Protein 1PQ7 (pdb70)

Nearest PDB structures (foldseek):
  1pqa-assembly1_A  TM=1.000E+00  e=5.421E-43  Fusarium oxysporum
  1fy4-assembly1_A  TM=1.002E+00  e=2.538E-42  Fusarium oxysporum
  1bqy-assembly1_B  TM=8.837E-01  e=7.275E-20  Trimeresurus stejnegeri
  1op0-assembly1_A  TM=8.808E-01  e=4.246E-19  Deinagkistrodon acutus
  3s69-assembly1_A  TM=8.803E-01  e=7.368E-19  Gloydius intermedius

Structure (mmCIF, N/CA/C/O backbone):
data_1PQ7
#
_entry.id   1PQ7
#
_cell.length_a   32.869
_cell.length_b   37.022
_cell.length_c   39.780
_cell.angle_alpha   102.89
_cell.angle_beta   104.59
_cell.angle_gamma   102.37
#
_symmetry.space_group_name_H-M   'P 1'
#
loop_
_entity.id
_entity.type
_entity.pdbx_description
1 polymer Trypsin
2 non-polymer 'SULFATE ION'
3 non-polymer ARGININE
4 water water
#
loop_
_atom_site.group_PDB
_atom_site.id
_atom_site.type_symbol
_atom_site.label_atom_id
_atom_site.label_alt_id
_atom_site.label_comp_id
_atom_site.label_asym_id
_atom_site.label_entity_id
_atom_site.label_seq_id
_atom_site.pdbx_PDB_ins_code
_atom_site.Cartn_x
_atom_site.Cartn_y
_atom_site.Cartn_z
_atom_site.occupancy
_atom_site.B_iso_or_equiv
_atom_site.auth_seq_id
_atom_site.auth_comp_id
_atom_site.auth_asym_id
_atom_site.auth_atom_id
_atom_site.pdbx_PDB_model_num
ATOM 1 N N . ILE A 1 1 ? -1.405 9.032 -6.919 1.00 5.08 16 ILE A N 1
ATOM 2 C CA . ILE A 1 1 ? -2.526 8.411 -7.691 1.00 4.71 16 ILE A CA 1
ATOM 3 C C . ILE A 1 1 ? -2.739 9.202 -8.960 1.00 5.06 16 ILE A C 1
ATOM 4 O O . ILE A 1 1 ? -2.863 10.449 -8.918 1.00 5.50 16 ILE A O 1
ATOM 22 N N . VAL A 1 2 ? -2.773 8.494 -10.089 1.00 5.27 17 VAL A N 1
ATOM 23 C CA . VAL A 1 2 ? -3.068 9.061 -11.398 1.00 5.73 17 VAL A CA 1
ATOM 24 C C . VAL A 1 2 ? -4.514 8.748 -11.734 1.00 5.60 17 VAL A C 1
ATOM 25 O O . VAL A 1 2 ? -4.966 7.602 -11.604 1.00 5.67 17 VAL A O 1
ATOM 38 N N . GLY A 1 3 ? -5.247 9.771 -12.198 1.00 6.32 18 GLY A N 1
ATOM 39 C CA . GLY A 1 3 ? -6.613 9.617 -12.585 1.00 6.83 18 GLY A CA 1
ATOM 40 C C . GLY A 1 3 ? -7.599 9.497 -11.431 1.00 6.54 18 GLY A C 1
ATOM 41 O O . GLY A 1 3 ? -8.685 8.942 -11.618 1.00 8.35 18 GLY A O 1
ATOM 45 N N . GLY A 1 4 ? -7.227 9.993 -10.263 1.00 6.28 19 GLY A N 1
ATOM 46 C CA . GLY A 1 4 ? -8.007 9.811 -9.075 1.00 6.89 19 GLY A CA 1
ATOM 47 C C . GLY A 1 4 ? -8.937 10.969 -8.728 1.00 6.29 19 GLY A C 1
ATOM 48 O O . GLY A 1 4 ? -9.003 11.999 -9.394 1.00 8.06 19 GLY A O 1
ATOM 52 N N . THR A 1 5 ? -9.682 10.751 -7.645 1.00 5.78 20 THR A N 1
ATOM 53 C CA . THR A 1 5 ? -10.544 11.736 -7.074 1.00 6.33 20 THR A CA 1
ATOM 54 C C . THR A 1 5 ? -10.287 11.806 -5.588 1.00 5.44 20 THR A C 1
ATOM 55 O O . THR A 1 5 ? -9.668 10.917 -4.988 1.00 5.38 20 THR A O 1
ATOM 66 N N . SER A 1 6 ? -10.746 12.881 -4.941 1.00 6.00 21 SER A N 1
ATOM 67 C CA . SER A 1 6 ? -10.512 13.025 -3.528 1.00 6.06 21 SER A CA 1
ATOM 68 C C . SER A 1 6 ? -11.275 11.985 -2.731 1.00 5.78 21 SER A C 1
ATOM 69 O O . SER A 1 6 ? -12.475 11.795 -2.880 1.00 8.12 21 SER A O 1
ATOM 79 N N . ALA A 1 7 ? -10.569 11.318 -1.822 1.00 5.10 22 ALA A N 1
ATOM 80 C CA . ALA A 1 7 ? -11.207 10.443 -0.867 1.00 4.99 22 ALA A CA 1
ATOM 81 C C . ALA A 1 7 ? -12.055 11.261 0.112 1.00 5.06 22 ALA A C 1
ATOM 82 O O . ALA A 1 7 ? -11.638 12.380 0.515 1.00 5.85 22 ALA A O 1
ATOM 89 N N . SER A 1 8 ? -13.170 10.713 0.531 1.00 5.40 23 SER A N 1
ATOM 90 C CA . SER A 1 8 ? -13.997 11.301 1.570 1.00 5.90 23 SER A CA 1
ATOM 91 C C . SER A 1 8 ? -13.527 10.875 2.941 1.00 5.44 23 SER A C 1
ATOM 92 O O . SER A 1 8 ? -12.920 9.804 3.103 1.00 5.64 23 SER A O 1
ATOM 100 N N . ALA A 1 9 ? -13.869 11.678 3.946 1.00 6.25 24 ALA A N 1
ATOM 101 C CA . ALA A 1 9 ? -13.614 11.299 5.322 1.00 6.31 24 ALA A CA 1
ATOM 102 C C . ALA A 1 9 ? -14.235 9.950 5.623 1.00 5.97 24 ALA A C 1
ATOM 103 O O . ALA A 1 9 ? -15.390 9.688 5.309 1.00 6.79 24 ALA A O 1
ATOM 110 N N . GLY A 1 10 ? -13.425 9.074 6.240 1.00 6.27 25 GLY A N 1
ATOM 111 C CA . GLY A 1 10 ? -13.909 7.770 6.612 1.00 6.29 25 GLY A CA 1
ATOM 112 C C . GLY A 1 10 ? -13.918 6.738 5.475 1.00 5.31 25 GLY A C 1
ATOM 113 O O . GLY A 1 10 ? -14.336 5.598 5.738 1.00 5.35 25 GLY A O 1
ATOM 117 N N . ASP A 1 11 ? -13.454 7.103 4.260 1.00 4.98 26 ASP A N 1
ATOM 118 C CA . ASP A 1 11 ? -13.367 6.111 3.200 1.00 4.65 26 ASP A CA 1
ATOM 119 C C . ASP A 1 11 ? -12.438 4.967 3.526 1.00 4.66 26 ASP A C 1
ATOM 120 O O . ASP A 1 11 ? -12.697 3.829 3.128 1.00 5.38 26 ASP A O 1
ATOM 129 N N . PHE A 1 12 ? -11.344 5.279 4.223 1.00 4.40 27 PHE A N 1
ATOM 130 C CA . PHE A 1 12 ? -10.322 4.298 4.578 1.00 4.58 27 PHE A CA 1
ATOM 131 C C . PHE A 1 12 ? -9.927 4.598 6.015 1.00 4.42 27 PHE A C 1
ATOM 132 O O . PHE A 1 12 ? -8.936 5.280 6.276 1.00 4.80 27 PHE A O 1
ATOM 149 N N . PRO A 1 13 ? -10.708 4.121 6.992 1.00 4.43 28 PRO A N 1
ATOM 150 C CA . PRO A 1 13 ? -10.444 4.530 8.382 1.00 4.84 28 PRO A CA 1
ATOM 151 C C . PRO A 1 13 ? -9.048 4.159 8.853 1.00 4.34 28 PRO A C 1
ATOM 152 O O . PRO A 1 13 ? -8.520 4.778 9.780 1.00 4.97 28 PRO A O 1
ATOM 163 N N . PHE A 1 14 ? -8.483 3.126 8.235 1.00 3.95 29 PHE A N 1
ATOM 164 C CA . PHE A 1 14 ? -7.192 2.575 8.605 1.00 3.93 29 PHE A CA 1
ATOM 165 C C . PHE A 1 14 ? -6.046 3.175 7.837 1.00 3.75 29 PHE A C 1
ATOM 166 O O . PHE A 1 14 ? -4.884 2.809 8.103 1.00 4.13 29 PHE A O 1
ATOM 183 N N . ILE A 1 15 ? -6.252 4.066 6.850 1.00 3.68 30 ILE A N 1
ATOM 184 C CA . ILE A 1 15 ? -5.108 4.484 6.068 1.00 3.53 30 ILE A CA 1
ATOM 185 C C . ILE A 1 15 ? -4.215 5.404 6.905 1.00 3.77 30 ILE A C 1
ATOM 186 O O . ILE A 1 15 ? -4.690 6.290 7.618 1.00 4.40 30 ILE A O 1
ATOM 202 N N . VAL A 1 16 ? -2.906 5.207 6.750 1.00 3.68 31 VAL A N 1
ATOM 203 C CA . VAL A 1 16 ? -1.936 6.113 7.335 1.00 3.70 31 VAL A CA 1
ATOM 204 C C . VAL A 1 16 ? -1.049 6.657 6.250 1.00 3.73 31 VAL A C 1
ATOM 205 O O . VAL A 1 16 ? -0.728 5.992 5.257 1.00 4.13 31 VAL A O 1
ATOM 218 N N . SER A 1 17 ? -0.619 7.919 6.456 1.00 3.94 32 SER A N 1
ATOM 219 C CA . SER A 1 17 ? 0.499 8.431 5.705 1.00 4.10 32 SER A CA 1
ATOM 220 C C . SER A 1 17 ? 1.786 8.103 6.458 1.00 4.16 32 SER A C 1
ATOM 221 O O . SER A 1 17 ? 1.824 8.101 7.696 1.00 4.97 32 SER A O 1
ATOM 229 N N . ILE A 1 18 ? 2.833 7.830 5.682 1.00 4.51 33 ILE A N 1
ATOM 230 C CA . ILE A 1 18 ? 4.169 7.580 6.214 1.00 4.69 33 ILE A CA 1
ATOM 231 C C . ILE A 1 18 ? 5.073 8.660 5.635 1.00 4.75 33 ILE A C 1
ATOM 232 O O . ILE A 1 18 ? 5.479 8.617 4.460 1.00 5.69 33 ILE A O 1
ATOM 248 N N . SER A 1 19 ? 5.366 9.673 6.465 1.00 4.60 34 SER A N 1
ATOM 249 C CA . SER A 1 19 ? 6.333 10.684 6.117 1.00 5.22 34 SER A CA 1
ATOM 250 C C . SER A 1 19 ? 7.738 10.159 6.398 1.00 5.05 34 SER A C 1
ATOM 251 O O . SER A 1 19 ? 7.927 9.315 7.282 1.00 5.70 34 SER A O 1
ATOM 259 N N . ARG A 1 20 ? 8.711 10.689 5.662 1.00 5.23 35 ARG A N 1
ATOM 260 C CA . ARG A 1 20 ? 10.118 10.342 5.920 1.00 5.31 35 ARG A CA 1
ATOM 261 C C . ARG A 1 20 ? 10.893 11.642 5.842 1.00 5.81 35 ARG A C 1
ATOM 262 O O . ARG A 1 20 ? 10.772 12.404 4.877 1.00 6.16 35 ARG A O 1
ATOM 283 N N . ASN A 1 21 ? 11.724 11.917 6.849 1.00 6.59 36 ASN A N 1
ATOM 284 C CA . ASN A 1 21 ? 12.520 13.137 6.859 1.00 8.40 36 ASN A CA 1
ATOM 285 C C . ASN A 1 21 ? 11.598 14.350 6.758 1.00 9.42 36 ASN A C 1
ATOM 286 O O . ASN A 1 21 ? 12.059 15.385 6.163 1.00 11.16 36 ASN A O 1
ATOM 297 N N . GLY A 1 22 ? 10.373 14.263 7.287 1.00 9.09 37 GLY A N 1
ATOM 298 C CA . GLY A 1 22 ? 9.382 15.373 7.204 1.00 11.51 37 GLY A CA 1
ATOM 299 C C . GLY A 1 22 ? 8.642 15.516 5.944 1.00 11.54 37 GLY A C 1
ATOM 300 O O . GLY A 1 22 ? 7.759 16.340 5.898 1.00 19.52 37 GLY A O 1
ATOM 304 N N . GLY A 1 23 ? 8.949 14.760 4.889 1.00 7.86 38 GLY A N 1
A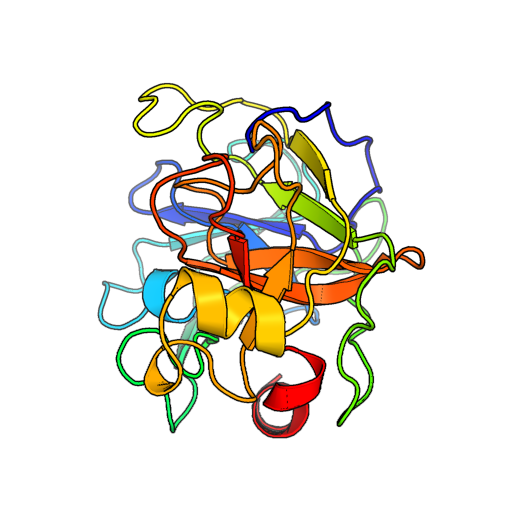TOM 305 C CA . GLY A 1 23 ? 8.353 14.902 3.594 1.00 7.94 38 GLY A CA 1
ATOM 306 C C . GLY A 1 23 ? 7.534 13.670 3.228 1.00 6.64 38 GLY A C 1
ATOM 307 O O . GLY A 1 23 ? 7.526 12.653 3.887 1.00 6.57 38 GLY A O 1
ATOM 311 N N . PRO A 1 24 ? 6.800 13.783 2.056 1.00 6.53 39 PRO A N 1
ATOM 312 C CA . PRO A 1 24 ? 6.017 12.655 1.589 1.00 6.36 39 PRO A CA 1
ATOM 313 C C . PRO A 1 24 ? 6.924 11.465 1.314 1.00 5.91 39 PRO A C 1
ATOM 314 O O . PRO A 1 24 ? 8.095 11.625 0.878 1.00 6.81 39 PRO A O 1
ATOM 328 N N . TRP A 1 25 ? 6.387 10.256 1.511 1.00 5.49 40 TRP A N 1
ATOM 329 C CA . TRP A 1 25 ? 7.193 9.080 1.247 1.00 5.04 40 TRP A CA 1
ATOM 330 C C . TRP A 1 25 ? 6.321 7.884 0.831 1.00 4.88 40 TRP A C 1
ATOM 331 O O . TRP A 1 25 ? 6.480 7.354 -0.277 1.00 5.86 40 TRP A O 1
ATOM 352 N N A CYS A 1 26 ? 5.508 7.360 1.752 0.59 3.97 41 CYS A N 1
ATOM 353 N N B CYS A 1 26 ? 5.374 7.503 1.660 0.40 4.85 41 CYS A N 1
ATOM 354 C CA A CYS A 1 26 ? 4.721 6.164 1.517 0.60 3.70 41 CYS A CA 1
ATOM 355 C CA B CYS A 1 26 ? 4.595 6.308 1.311 0.39 5.11 41 CYS A CA 1
ATOM 356 C C A CYS A 1 26 ? 3.333 6.308 2.146 0.60 3.80 41 CYS A C 1
ATOM 357 C C B CYS A 1 26 ? 3.340 6.305 2.209 0.40 4.25 41 CYS A C 1
ATOM 358 O O A CYS A 1 26 ? 2.979 7.330 2.757 0.60 3.74 41 CYS A O 1
ATOM 359 O O B CYS A 1 26 ? 3.124 7.213 3.049 0.40 3.20 41 CYS A O 1
ATOM 372 N N . GLY A 1 27 ? 2.514 5.271 1.971 1.00 4.10 42 GLY A N 1
ATOM 373 C CA . GLY A 1 27 ? 1.322 5.042 2.727 1.00 4.02 42 GLY A CA 1
ATOM 374 C C . GLY A 1 27 ? 1.417 3.729 3.505 1.00 3.74 42 GLY A C 1
ATOM 375 O O . GLY A 1 27 ? 2.392 2.983 3.382 1.00 4.06 42 GLY A O 1
ATOM 379 N N . GLY A 1 28 ? 0.363 3.453 4.284 1.00 3.76 43 GLY A N 1
ATOM 380 C CA . GLY A 1 28 ? 0.280 2.203 5.009 1.00 3.66 43 GLY A CA 1
ATOM 381 C C . GLY A 1 28 ? -1.144 1.998 5.507 1.00 3.55 43 GLY A C 1
ATOM 382 O O . GLY A 1 28 ? -2.031 2.827 5.274 1.00 3.82 43 GLY A O 1
ATOM 386 N N . SER A 1 29 ? -1.321 0.894 6.239 1.00 3.54 44 SER A N 1
ATOM 387 C CA . SER A 1 29 ? -2.617 0.508 6.763 1.00 3.63 44 SER A CA 1
ATOM 388 C C . SER A 1 29 ? -2.490 0.153 8.239 1.00 3.59 44 SER A C 1
ATOM 389 O O . SER A 1 29 ? -1.651 -0.689 8.623 1.00 4.16 44 SER A O 1
ATOM 397 N N . LEU A 1 30 ? -3.329 0.773 9.072 1.00 3.74 45 LEU A N 1
ATOM 398 C CA . LEU A 1 30 ? -3.335 0.521 10.523 1.00 3.70 45 LEU A CA 1
ATOM 399 C C . LEU A 1 30 ? -4.069 -0.796 10.785 1.00 3.76 45 LEU A C 1
ATOM 400 O O . LEU A 1 30 ? -5.258 -0.917 10.509 1.00 4.63 45 LEU A O 1
ATOM 416 N N . LEU A 1 31 ? -3.319 -1.771 11.314 1.00 3.85 46 LEU A N 1
ATOM 417 C CA . LEU A 1 31 ? -3.876 -3.095 11.565 1.00 4.08 46 LEU A CA 1
ATOM 418 C C . LEU A 1 31 ? -4.501 -3.223 12.940 1.00 4.19 46 LEU A C 1
ATOM 419 O O . LEU A 1 31 ? -5.419 -4.053 13.134 1.00 5.01 46 LEU A O 1
ATOM 435 N N . ASN A 1 32 ? -3.959 -2.489 13.906 1.00 4.35 47 ASN A N 1
ATOM 436 C CA . ASN A 1 32 ? -4.388 -2.503 15.297 1.00 4.46 47 ASN A CA 1
ATOM 437 C C . ASN A 1 32 ? -3.724 -1.283 15.924 1.00 4.61 47 ASN A C 1
ATOM 438 O O . ASN A 1 32 ? -3.031 -0.524 15.249 1.00 4.75 47 ASN A O 1
ATOM 449 N N . ALA A 1 33 ? -3.931 -1.076 17.232 1.00 5.11 48 ALA A N 1
ATOM 450 C CA . ALA A 1 33 ? -3.499 0.161 17.834 1.00 5.27 48 ALA A CA 1
ATOM 451 C C . ALA A 1 33 ? -1.994 0.416 17.712 1.00 5.14 48 ALA A C 1
ATOM 452 O O . ALA A 1 33 ? -1.563 1.551 17.782 1.00 6.05 48 ALA A O 1
ATOM 459 N N A ASN A 1 34 ? -1.008 -0.538 17.566 0.51 5.21 49 ASN A N 1
ATOM 460 N N B ASN A 1 34 ? -1.318 -0.764 17.625 0.50 4.49 49 ASN A N 1
ATOM 461 C CA A ASN A 1 34 ? 0.424 -0.216 17.494 0.51 5.72 49 ASN A CA 1
ATOM 462 C CA B ASN A 1 34 ? 0.121 -0.713 17.701 0.53 4.46 49 ASN A CA 1
ATOM 463 C C A ASN A 1 34 ? 1.076 -0.814 16.250 0.51 4.47 49 ASN A C 1
ATOM 464 C C B ASN A 1 34 ? 0.837 -1.046 16.410 0.51 4.12 49 ASN A C 1
ATOM 465 O O A ASN A 1 34 ? 2.290 -0.918 16.255 0.51 5.06 49 ASN A O 1
ATOM 466 O O B ASN A 1 34 ? 2.075 -1.159 16.449 0.50 4.51 49 ASN A O 1
ATOM 487 N N . THR A 1 35 ? 0.208 -1.164 15.244 1.00 4.59 50 THR A N 1
ATOM 488 C CA . THR A 1 35 ? 0.816 -1.841 14.103 1.00 4.55 50 THR A CA 1
ATOM 489 C C . THR A 1 35 ? 0.342 -1.257 12.784 1.00 4.13 50 THR A C 1
ATOM 490 O O . THR A 1 35 ? -0.872 -1.105 12.570 1.00 4.44 50 THR A O 1
ATOM 501 N N . VAL A 1 36 ? 1.300 -1.022 11.887 1.00 4.24 51 VAL A N 1
ATOM 502 C CA . VAL A 1 36 ? 1.040 -0.605 10.520 1.00 3.93 51 VAL A CA 1
ATOM 503 C C . VAL A 1 36 ? 1.636 -1.624 9.557 1.00 3.99 51 VAL A C 1
ATOM 504 O O . VAL A 1 36 ? 2.753 -2.098 9.747 1.00 4.98 51 VAL A O 1
ATOM 517 N N . LEU A 1 37 ? 0.868 -1.923 8.501 1.00 3.73 52 LEU A N 1
ATOM 518 C CA . LEU A 1 37 ? 1.338 -2.699 7.370 1.00 3.79 52 LEU A CA 1
ATOM 519 C C . LEU A 1 37 ? 1.699 -1.749 6.244 1.00 3.80 52 LEU A C 1
ATOM 520 O O . LEU A 1 37 ? 0.911 -0.886 5.853 1.00 4.77 52 LEU A O 1
ATOM 536 N N . THR A 1 38 ? 2.913 -1.911 5.674 1.00 3.82 53 THR A N 1
ATOM 537 C CA . THR A 1 38 ? 3.323 -1.127 4.518 1.00 3.73 53 THR A CA 1
ATOM 538 C C . THR A 1 38 ? 4.130 -2.029 3.588 1.00 3.67 53 THR A C 1
ATOM 539 O O . THR A 1 38 ? 4.230 -3.236 3.810 1.00 4.15 53 THR A O 1
ATOM 550 N N . ALA A 1 39 ? 4.666 -1.416 2.512 1.00 3.71 54 ALA A N 1
ATOM 551 C CA . ALA A 1 39 ? 5.546 -2.149 1.622 1.00 3.85 54 ALA A CA 1
ATOM 552 C C . ALA A 1 39 ? 6.923 -2.218 2.261 1.00 3.91 54 ALA A C 1
ATOM 553 O O . ALA A 1 39 ? 7.430 -1.239 2.833 1.00 4.87 54 ALA A O 1
ATOM 560 N N . ALA A 1 40 ? 7.590 -3.374 2.133 1.00 3.91 55 ALA A N 1
ATOM 561 C CA . ALA A 1 40 ? 8.954 -3.495 2.628 1.00 3.93 55 ALA A CA 1
ATOM 562 C C . ALA A 1 40 ? 9.877 -2.455 2.017 1.00 3.99 55 ALA A C 1
ATOM 563 O O . ALA A 1 40 ? 10.763 -1.938 2.716 1.00 4.54 55 ALA A O 1
ATOM 570 N N . HIS A 1 41 ? 9.728 -2.142 0.726 1.00 4.02 56 HIS A N 1
ATOM 571 C CA . HIS A 1 41 ? 10.687 -1.249 0.118 1.00 4.42 56 HIS A CA 1
ATOM 572 C C . HIS A 1 41 ? 10.576 0.171 0.697 1.00 4.38 56 HIS A C 1
ATOM 573 O O . HIS A 1 41 ? 11.534 0.956 0.573 1.00 5.25 56 HIS A O 1
ATOM 587 N N . CYS A 1 42 ? 9.445 0.516 1.315 1.00 4.44 57 CYS A N 1
ATOM 588 C CA . CYS A 1 42 ? 9.313 1.815 1.946 1.00 4.72 57 CYS A CA 1
ATOM 589 C C . CYS A 1 42 ? 10.241 1.988 3.148 1.00 4.55 57 CYS A C 1
ATOM 590 O O . CYS A 1 42 ? 10.553 3.132 3.509 1.00 5.19 57 CYS A O 1
ATOM 597 N N . VAL A 1 43 ? 10.599 0.888 3.802 1.00 4.24 58 VAL A N 1
ATOM 598 C CA . VAL A 1 43 ? 11.264 0.950 5.096 1.00 4.21 58 VAL A CA 1
ATOM 599 C C . VAL A 1 43 ? 12.556 0.168 5.196 1.00 4.23 58 VAL A C 1
ATOM 600 O O . VAL A 1 43 ? 13.370 0.456 6.092 1.00 5.18 58 VAL A O 1
ATOM 613 N N . SER A 1 44 ? 12.778 -0.854 4.356 1.00 4.26 59 SER A N 1
ATOM 614 C CA . SER A 1 44 ? 13.878 -1.784 4.577 1.00 4.25 59 SER A CA 1
ATOM 615 C C . SER A 1 44 ? 15.218 -1.082 4.583 1.00 4.34 59 SER A C 1
ATOM 616 O O . SER A 1 44 ? 15.584 -0.413 3.585 1.00 4.78 59 SER A O 1
ATOM 624 N N . GLY A 1 45 ? 15.958 -1.240 5.666 1.00 4.87 60 GLY A N 1
ATOM 625 C CA . GLY A 1 45 ? 17.316 -0.715 5.786 1.00 5.12 60 GLY A CA 1
ATOM 626 C C . GLY A 1 45 ? 17.442 0.783 6.005 1.00 4.78 60 GLY A C 1
ATOM 627 O O . GLY A 1 45 ? 18.577 1.250 6.182 1.00 5.77 60 GLY A O 1
ATOM 631 N N . TYR A 1 46 ? 16.349 1.550 5.974 1.00 4.94 61 TYR A N 1
ATOM 632 C CA . TYR A 1 46 ? 16.423 2.984 6.193 1.00 4.82 61 TYR A CA 1
ATOM 633 C C . TYR A 1 46 ? 16.454 3.256 7.702 1.00 4.90 61 TYR A C 1
ATOM 634 O O . TYR A 1 46 ? 16.013 2.471 8.506 1.00 6.74 61 TYR A O 1
ATOM 652 N N . ALA A 1 47 ? 16.906 4.474 8.057 1.00 4.72 62 ALA A N 1
ATOM 653 C CA . ALA A 1 47 ? 16.882 4.852 9.472 1.00 5.12 62 ALA A CA 1
ATOM 654 C C . ALA A 1 47 ? 15.428 4.953 9.936 1.00 5.55 62 ALA A C 1
ATOM 655 O O . ALA A 1 47 ? 14.640 5.767 9.424 1.00 5.94 62 ALA A O 1
ATOM 662 N N A GLN A 1 48 ? 15.156 4.200 11.011 0.61 6.40 63 GLN A N 1
ATOM 663 N N B GLN A 1 48 ? 14.953 4.030 10.792 0.41 5.96 63 GLN A N 1
ATOM 664 C CA A GLN A 1 48 ? 13.753 4.104 11.457 0.60 7.59 63 GLN A CA 1
ATOM 665 C CA B GLN A 1 48 ? 13.515 4.055 11.218 0.39 7.13 63 GLN A CA 1
ATOM 666 C C A GLN A 1 48 ? 13.164 5.318 12.013 0.61 7.64 63 GLN A C 1
ATOM 667 C C B GLN A 1 48 ? 13.171 5.350 11.903 0.40 7.03 63 GLN A C 1
ATOM 668 O O A GLN A 1 48 ? 11.950 5.487 11.886 0.58 6.89 63 GLN A O 1
ATOM 669 O O B GLN A 1 48 ? 12.003 5.933 11.881 0.41 9.67 63 GLN A O 1
ATOM 696 N N . SER A 1 49 ? 14.066 6.104 12.604 1.00 7.76 64 SER A N 1
ATOM 697 C CA . SER A 1 49 ? 13.660 7.347 13.219 1.00 8.93 64 SER A CA 1
ATOM 698 C C . SER A 1 49 ? 13.199 8.396 12.194 1.00 8.51 64 SER A C 1
ATOM 699 O O . SER A 1 49 ? 12.586 9.377 12.581 1.00 10.06 64 SER A O 1
ATOM 707 N N . GLY A 1 50 ? 13.493 8.173 10.929 1.00 7.72 65 GLY A N 1
ATOM 708 C CA . GLY A 1 50 ? 13.076 9.160 9.918 1.00 7.72 65 GLY A CA 1
ATOM 709 C C . GLY A 1 50 ? 11.597 9.117 9.601 1.00 6.73 65 GLY A C 1
ATOM 710 O O . GLY A 1 50 ? 11.129 10.046 8.886 1.00 7.58 65 GLY A O 1
ATOM 714 N N . PHE A 1 51 ? 10.888 8.107 10.057 1.00 6.48 66 PHE A N 1
ATOM 715 C CA . PHE A 1 51 ? 9.500 7.912 9.667 1.00 6.14 66 PHE A CA 1
ATOM 716 C C . PHE A 1 51 ? 8.537 8.464 10.724 1.00 6.22 66 PHE A C 1
ATOM 717 O O . PHE A 1 51 ? 8.728 8.331 11.927 1.00 7.53 66 PHE A O 1
ATOM 734 N N . GLN A 1 52 ? 7.441 9.043 10.223 1.00 5.64 67 GLN A N 1
ATOM 735 C CA . GLN A 1 52 ? 6.326 9.435 11.074 1.00 5.80 67 GLN A CA 1
ATOM 736 C C . GLN A 1 52 ? 5.034 8.999 10.438 1.00 5.03 67 GLN A C 1
ATOM 737 O O . GLN A 1 52 ? 4.748 9.347 9.270 1.00 5.75 67 GLN A O 1
ATOM 751 N N . ILE A 1 53 ? 4.237 8.261 11.182 1.00 5.23 68 ILE A N 1
ATOM 752 C CA . ILE A 1 53 ? 2.938 7.786 10.776 1.00 5.10 68 ILE A CA 1
ATOM 753 C C . ILE A 1 53 ? 1.885 8.800 11.210 1.00 4.85 68 ILE A C 1
ATOM 754 O O . ILE A 1 53 ? 1.978 9.344 12.323 1.00 5.63 68 ILE A O 1
ATOM 770 N N . ARG A 1 54 ? 0.870 9.009 10.373 1.00 4.74 69 ARG A N 1
ATOM 771 C CA . ARG A 1 54 ? -0.307 9.782 10.777 1.00 4.65 69 ARG A CA 1
ATOM 772 C C . ARG A 1 54 ? -1.542 8.998 10.337 1.00 4.40 69 ARG A C 1
ATOM 773 O O . ARG A 1 54 ? -1.652 8.574 9.185 1.00 4.63 69 ARG A O 1
ATOM 794 N N . ALA A 1 55 ? -2.475 8.839 11.303 1.00 4.98 70 ALA A N 1
ATOM 795 C CA . ALA A 1 55 ? -3.746 8.205 11.085 1.00 4.70 70 ALA A CA 1
ATOM 796 C C . ALA A 1 55 ? -4.876 9.201 11.297 1.00 4.70 70 ALA A C 1
ATOM 797 O O . ALA A 1 55 ? -4.749 10.158 12.038 1.00 6.12 70 ALA A O 1
ATOM 804 N N . GLY A 1 56 ? -6.050 8.929 10.673 1.00 5.01 71 GLY A N 1
ATOM 805 C CA . GLY A 1 56 ? -7.221 9.724 10.964 1.00 5.79 71 GLY A CA 1
ATOM 806 C C . GLY A 1 56 ? -7.320 11.030 10.272 1.00 6.37 71 GLY A C 1
ATOM 807 O O . GLY A 1 56 ? -8.138 11.875 10.664 1.00 9.13 71 GLY A O 1
ATOM 811 N N . SER A 1 57 ? -6.565 11.222 9.200 1.00 5.59 72 SER A N 1
ATOM 812 C CA . SER A 1 57 ? -6.587 12.451 8.449 1.00 5.70 72 SER A CA 1
ATOM 813 C C . SER A 1 57 ? -6.558 12.185 6.951 1.00 5.41 72 SER A C 1
ATOM 814 O O . SER A 1 57 ? -5.983 11.225 6.454 1.00 7.18 72 SER A O 1
ATOM 822 N N . LEU A 1 58 ? -7.147 13.115 6.192 1.00 5.16 73 LEU A N 1
ATOM 823 C CA . LEU A 1 58 ? -6.991 13.138 4.756 1.00 5.01 73 LEU A CA 1
ATOM 824 C C . LEU A 1 58 ? -5.692 13.843 4.335 1.00 4.83 73 LEU A C 1
ATOM 825 O O . LEU A 1 58 ? -5.315 13.691 3.171 1.00 5.26 73 LEU A O 1
ATOM 841 N N . SER A 1 59 ? -5.044 14.569 5.224 1.00 5.14 74 SER A N 1
ATOM 842 C CA . SER A 1 59 ? -3.770 15.212 4.950 1.00 5.35 74 SER A CA 1
ATOM 843 C C . SER A 1 59 ? -2.630 14.407 5.595 1.00 5.13 74 SER A C 1
ATOM 844 O O . SER A 1 59 ? -2.828 13.702 6.559 1.00 5.92 74 SER A O 1
ATOM 852 N N . ARG A 1 60 ? -1.416 14.547 5.004 1.00 5.35 75 ARG A N 1
ATOM 853 C CA . ARG A 1 60 ? -0.225 13.968 5.595 1.00 5.53 75 ARG A CA 1
ATOM 854 C C . ARG A 1 60 ? 0.340 14.788 6.727 1.00 5.73 75 ARG A C 1
ATOM 855 O O . ARG A 1 60 ? 1.090 14.259 7.577 1.00 6.41 75 ARG A O 1
ATOM 876 N N . THR A 1 61 ? 0.017 16.106 6.764 1.00 6.02 76 THR A N 1
ATOM 877 C CA . THR A 1 61 ? 0.773 17.038 7.578 1.00 6.44 76 THR A CA 1
ATOM 878 C C . THR A 1 61 ? 0.008 17.662 8.722 1.00 6.61 76 THR A C 1
ATOM 879 O O . THR A 1 61 ? 0.604 18.429 9.480 1.00 8.98 76 THR A O 1
ATOM 890 N N . SER A 1 62 ? -1.255 17.353 8.896 1.00 5.92 77 SER A N 1
ATOM 891 C CA . SER A 1 62 ? -2.020 17.808 10.043 1.00 6.30 77 SER A CA 1
ATOM 892 C C . SER A 1 62 ? -3.215 16.904 10.205 1.00 6.21 77 SER A C 1
ATOM 893 O O . SER A 1 62 ? -3.599 16.170 9.291 1.00 6.34 77 SER A O 1
ATOM 901 N N . GLY A 1 63 ? -3.849 17.013 11.382 1.00 7.59 78 GLY A N 1
ATOM 902 C CA . GLY A 1 63 ? -5.037 16.235 11.688 1.00 7.93 78 GLY A CA 1
ATOM 903 C C . GLY A 1 63 ? -4.690 14.872 12.263 1.00 6.42 78 GLY A C 1
ATOM 904 O O . GLY A 1 63 ? -3.593 14.352 12.097 1.00 7.14 78 GLY A O 1
ATOM 908 N N . GLY A 1 64 ? -5.664 14.277 12.909 1.00 7.08 79 GLY A N 1
ATOM 909 C CA . GLY A 1 64 ? -5.511 12.911 13.334 1.00 6.93 79 GLY A CA 1
ATOM 910 C C . GLY A 1 64 ? -4.396 12.745 14.385 1.00 6.39 79 GLY A C 1
ATOM 911 O O . GLY A 1 64 ? -4.122 13.660 15.193 1.00 9.07 79 GLY A O 1
ATOM 915 N N . ILE A 1 65 ? -3.824 11.576 14.414 1.00 5.89 80 ILE A N 1
ATOM 916 C CA . ILE A 1 65 ? -2.925 11.126 15.488 1.00 5.89 80 ILE A CA 1
ATOM 917 C C . ILE A 1 65 ? -1.637 10.618 14.851 1.00 5.83 80 ILE A C 1
ATOM 918 O O . ILE A 1 65 ? -1.690 9.823 13.902 1.00 6.45 80 ILE A O 1
ATOM 934 N N . THR A 1 66 ? -0.502 11.044 15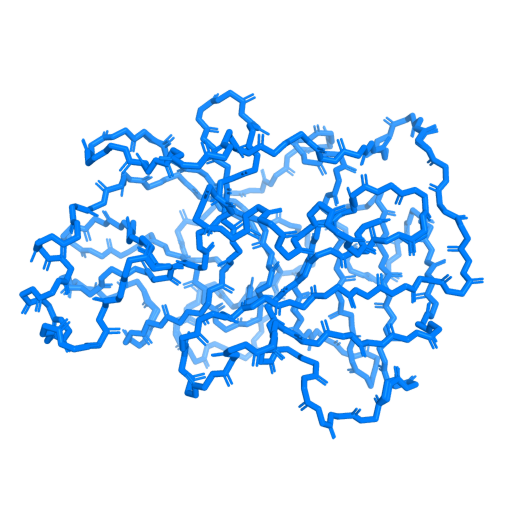.386 1.00 6.29 81 THR A N 1
ATOM 935 C CA . THR A 1 66 ? 0.790 10.620 14.857 1.00 6.34 81 THR A CA 1
ATOM 936 C C . THR A 1 66 ? 1.472 9.611 15.759 1.00 6.19 81 THR A C 1
ATOM 937 O O . THR A 1 66 ? 1.198 9.462 16.977 1.00 7.26 81 THR A O 1
ATOM 948 N N . SER A 1 67 ? 2.456 8.906 15.167 1.00 5.98 82 SER A N 1
ATOM 949 C CA . SER A 1 67 ? 3.352 8.079 15.909 1.00 6.08 82 SER A CA 1
ATOM 950 C C . SER A 1 67 ? 4.694 7.941 15.172 1.00 5.93 82 SER A C 1
ATOM 951 O O . SER A 1 67 ? 4.740 7.856 13.961 1.00 6.58 82 SER A O 1
ATOM 959 N N . SER A 1 68 ? 5.759 7.822 15.985 1.00 6.14 83 SER A N 1
ATOM 960 C CA . SER A 1 68 ? 7.044 7.344 15.499 1.00 6.47 83 SER A CA 1
ATOM 961 C C . SER A 1 68 ? 7.046 5.820 15.499 1.00 6.13 83 SER A C 1
ATOM 962 O O . SER A 1 68 ? 6.091 5.174 15.946 1.00 6.50 83 SER A O 1
ATOM 972 N N . LEU A 1 69 ? 8.146 5.231 15.022 1.00 6.75 84 LEU A N 1
ATOM 973 C CA . LEU A 1 69 ? 8.261 3.790 14.984 1.00 6.70 84 LEU A CA 1
ATOM 974 C C . LEU A 1 69 ? 9.090 3.245 16.151 1.00 7.08 84 LEU A C 1
ATOM 975 O O . LEU A 1 69 ? 10.134 3.826 16.508 1.00 8.92 84 LEU A O 1
ATOM 991 N N . SER A 1 70 ? 8.669 2.105 16.675 1.00 7.04 85 SER A N 1
ATOM 992 C CA . SER A 1 70 ? 9.423 1.323 17.602 1.00 8.49 85 SER A CA 1
ATOM 993 C C . SER A 1 70 ? 10.254 0.229 16.922 1.00 7.38 85 SER A C 1
ATOM 994 O O . SER A 1 70 ? 11.347 -0.077 17.372 1.00 9.68 85 SER A O 1
ATOM 1002 N N . SER A 1 71 ? 9.749 -0.371 15.837 1.00 6.82 86 SER A N 1
ATOM 1003 C CA . SER A 1 71 ? 10.453 -1.415 15.127 1.00 6.64 86 SER A CA 1
ATOM 1004 C C . SER A 1 71 ? 9.901 -1.576 13.743 1.00 5.99 86 SER A C 1
ATOM 1005 O O . SER A 1 71 ? 8.768 -1.141 13.420 1.00 5.99 86 SER A O 1
ATOM 1013 N N . VAL A 1 72 ? 10.699 -2.234 12.897 1.00 5.70 87 VAL A N 1
ATOM 1014 C CA . VAL A 1 72 ? 10.396 -2.541 11.513 1.00 5.40 87 VAL A CA 1
ATOM 1015 C C . VAL A 1 72 ? 10.750 -4.014 11.281 1.00 5.11 87 VAL A C 1
ATOM 1016 O O . VAL A 1 72 ? 11.878 -4.421 11.633 1.00 6.28 87 VAL A O 1
ATOM 1029 N N . ARG A 1 73 ? 9.855 -4.765 10.660 1.00 5.11 88 ARG A N 1
ATOM 1030 C CA . ARG A 1 73 ? 10.121 -6.151 10.313 1.00 5.07 88 ARG A CA 1
ATOM 1031 C C . ARG A 1 73 ? 9.651 -6.379 8.876 1.00 4.82 88 ARG A C 1
ATOM 1032 O O . ARG A 1 73 ? 8.463 -6.261 8.582 1.00 5.86 88 ARG A O 1
ATOM 1053 N N . VAL A 1 74 ? 10.571 -6.725 7.990 1.00 4.79 89 VAL A N 1
ATOM 1054 C CA . VAL A 1 74 ? 10.202 -7.057 6.607 1.00 4.69 89 VAL A CA 1
ATOM 1055 C C . VAL A 1 74 ? 9.839 -8.528 6.515 1.00 4.69 89 VAL A C 1
ATOM 1056 O O . VAL A 1 74 ? 10.248 -9.360 7.329 1.00 5.34 89 VAL A O 1
ATOM 1069 N N . HIS A 1 75 ? 9.108 -8.880 5.469 1.00 4.57 90 HIS A N 1
ATOM 1070 C CA . HIS A 1 75 ? 8.772 -10.268 5.254 1.00 4.42 90 HIS A CA 1
ATOM 1071 C C . HIS A 1 75 ? 10.054 -11.109 5.216 1.00 4.47 90 HIS A C 1
ATOM 1072 O O . HIS A 1 75 ? 11.028 -10.677 4.566 1.00 4.91 90 HIS A O 1
ATOM 1086 N N . PRO A 1 76 ? 10.081 -12.294 5.821 1.00 5.13 91 PRO A N 1
ATOM 1087 C CA . PRO A 1 76 ? 11.310 -13.083 5.848 1.00 6.01 91 PRO A CA 1
ATOM 1088 C C . PRO A 1 76 ? 11.782 -13.578 4.476 1.00 5.79 91 PRO A C 1
ATOM 1089 O O . PRO A 1 76 ? 12.923 -13.965 4.359 1.00 7.95 91 PRO A O 1
ATOM 1100 N N . SER A 1 77 ? 10.912 -13.519 3.457 1.00 5.04 92 SER A N 1
ATOM 1101 C CA . SER A 1 77 ? 11.284 -13.896 2.117 1.00 5.38 92 SER A CA 1
ATOM 1102 C C . SER A 1 77 ? 11.321 -12.700 1.170 1.00 4.90 92 SER A C 1
ATOM 1103 O O . SER A 1 77 ? 11.348 -12.862 -0.069 1.00 5.50 92 SER A O 1
ATOM 1111 N N . TYR A 1 78 ? 11.367 -11.460 1.694 1.00 4.87 93 TYR A N 1
ATOM 1112 C CA . TYR A 1 78 ? 11.499 -10.275 0.845 1.00 4.64 93 TYR A CA 1
ATOM 1113 C C . TYR A 1 78 ? 12.758 -10.378 -0.005 1.00 4.88 93 TYR A C 1
ATOM 1114 O O . TYR A 1 78 ? 13.867 -10.621 0.527 1.00 5.48 93 TYR A O 1
ATOM 1132 N N . SER A 1 79 ? 12.640 -10.157 -1.304 1.00 4.84 94 SER A N 1
ATOM 1133 C CA . SER A 1 79 ? 13.792 -10.220 -2.215 1.00 5.54 94 SER A CA 1
ATOM 1134 C C . SER A 1 79 ? 13.389 -9.502 -3.467 1.00 5.25 94 SER A C 1
ATOM 1135 O O . SER A 1 79 ? 12.384 -9.865 -4.095 1.00 5.64 94 SER A O 1
ATOM 1143 N N . GLY A 1 80 ? 14.151 -8.489 -3.894 1.00 5.34 95 GLY A N 1
ATOM 1144 C CA . GLY A 1 80 ? 13.739 -7.694 -5.047 1.00 5.47 95 GLY A CA 1
ATOM 1145 C C . GLY A 1 80 ? 12.354 -7.097 -4.772 1.00 4.90 95 GLY A C 1
ATOM 1146 O O . GLY A 1 80 ? 12.127 -6.525 -3.720 1.00 5.75 95 GLY A O 1
ATOM 1150 N N . ASN A 1 81 ? 11.433 -7.249 -5.722 1.00 4.93 96 ASN A N 1
ATOM 1151 C CA . ASN A 1 81 ? 10.064 -6.818 -5.521 1.00 5.05 96 ASN A CA 1
ATOM 1152 C C . ASN A 1 81 ? 9.197 -7.852 -4.857 1.00 4.73 96 ASN A C 1
ATOM 1153 O O . ASN A 1 81 ? 8.027 -7.596 -4.555 1.00 5.97 96 ASN A O 1
ATOM 1164 N N . ASN A 1 82 ? 9.719 -9.063 -4.643 1.00 4.69 97 ASN A N 1
ATOM 1165 C CA . ASN A 1 82 ? 8.896 -10.159 -4.163 1.00 4.51 97 ASN A CA 1
ATOM 1166 C C . ASN A 1 82 ? 8.703 -10.088 -2.649 1.00 4.24 97 ASN A C 1
ATOM 1167 O O . ASN A 1 82 ? 9.648 -9.852 -1.882 1.00 4.97 97 ASN A O 1
ATOM 1178 N N . ASN A 1 83 ? 7.463 -10.332 -2.229 1.00 4.08 98 ASN A N 1
ATOM 1179 C CA . ASN A 1 83 ? 7.087 -10.379 -0.817 1.00 4.07 98 ASN A CA 1
ATOM 1180 C C . ASN A 1 83 ? 7.305 -9.020 -0.138 1.00 4.19 98 ASN A C 1
ATOM 1181 O O . ASN A 1 83 ? 7.889 -8.901 0.936 1.00 4.42 98 ASN A O 1
ATOM 1192 N N . ASP A 1 84 ? 6.781 -7.997 -0.822 1.00 4.39 99 ASP A N 1
ATOM 1193 C CA . ASP A 1 84 ? 7.059 -6.598 -0.493 1.00 4.18 99 ASP A CA 1
ATOM 1194 C C . ASP A 1 84 ? 6.109 -6.069 0.574 1.00 4.05 99 ASP A C 1
ATOM 1195 O O . ASP A 1 84 ? 5.331 -5.131 0.339 1.00 4.55 99 ASP A O 1
ATOM 1204 N N . LEU A 1 85 ? 6.207 -6.657 1.782 1.00 4.36 100 LEU A N 1
ATOM 1205 C CA . LEU A 1 85 ? 5.439 -6.208 2.931 1.00 4.02 100 LEU A CA 1
ATOM 1206 C C . LEU A 1 85 ? 6.363 -6.088 4.143 1.00 4.04 100 LEU A C 1
ATOM 1207 O O . LEU A 1 85 ? 7.309 -6.858 4.310 1.00 4.40 100 LEU A O 1
ATOM 1223 N N . ALA A 1 86 ? 5.997 -5.151 5.013 1.00 4.16 101 ALA A N 1
ATOM 1224 C CA . ALA A 1 86 ? 6.631 -4.986 6.301 1.00 4.24 101 ALA A CA 1
ATOM 1225 C C . ALA A 1 86 ? 5.603 -4.632 7.342 1.00 4.06 101 ALA A C 1
ATOM 1226 O O . ALA A 1 86 ? 4.598 -3.960 7.077 1.00 4.70 101 ALA A O 1
ATOM 1233 N N . ILE A 1 87 ? 5.887 -5.091 8.578 1.00 4.29 102 ILE A N 1
ATOM 1234 C CA . ILE A 1 87 ? 5.137 -4.764 9.778 1.00 4.41 102 ILE A CA 1
ATOM 1235 C C . ILE A 1 87 ? 5.921 -3.725 10.564 1.00 4.51 102 ILE A C 1
ATOM 1236 O O . ILE A 1 87 ? 7.104 -3.938 10.901 1.00 5.47 102 ILE A O 1
ATOM 1252 N N . LEU A 1 88 ? 5.265 -2.615 10.869 1.00 4.53 103 LEU A N 1
ATOM 1253 C CA . LEU A 1 88 ? 5.831 -1.546 11.686 1.00 4.65 103 LEU A CA 1
ATOM 1254 C C . LEU A 1 88 ? 5.131 -1.566 13.014 1.00 4.74 103 LEU A C 1
ATOM 1255 O O . LEU A 1 88 ? 3.886 -1.626 13.072 1.00 5.84 103 LEU A O 1
ATOM 1271 N N . LYS A 1 89 ? 5.896 -1.473 14.095 1.00 5.34 104 LYS A N 1
ATOM 1272 C CA . LYS A 1 89 ? 5.312 -1.279 15.428 1.00 5.61 104 LYS A CA 1
ATOM 1273 C C . LYS A 1 89 ? 5.467 0.193 15.783 1.00 5.77 104 LYS A C 1
ATOM 1274 O O . LYS A 1 89 ? 6.506 0.817 15.526 1.00 6.99 104 LYS A O 1
ATOM 1293 N N . LEU A 1 90 ? 4.402 0.736 16.384 1.00 5.91 105 LEU A N 1
ATOM 1294 C CA . LEU A 1 90 ? 4.298 2.145 16.681 1.00 6.13 105 LEU A CA 1
ATOM 1295 C C . LEU A 1 90 ? 4.719 2.430 18.119 1.00 6.31 105 LEU A C 1
ATOM 1296 O O . LEU A 1 90 ? 4.362 1.747 19.054 1.00 8.03 105 LEU A O 1
ATOM 1312 N N . SER A 1 91 ? 5.438 3.543 18.289 1.00 6.26 106 SER A N 1
ATOM 1313 C CA . SER A 1 91 ? 5.806 4.026 19.608 1.00 7.18 106 SER A CA 1
ATOM 1314 C C . SER A 1 91 ? 4.614 4.579 20.407 1.00 7.68 106 SER A C 1
ATOM 1315 O O . SER A 1 91 ? 4.685 4.568 21.629 1.00 10.88 106 SER A O 1
ATOM 1323 N N . THR A 1 92 ? 3.603 5.072 19.707 1.00 7.10 107 THR A N 1
ATOM 1324 C CA . THR A 1 92 ? 2.381 5.590 20.306 1.00 7.54 107 THR A CA 1
ATOM 1325 C C . THR A 1 92 ? 1.200 4.771 19.788 1.00 6.75 107 THR A C 1
ATOM 1326 O O . THR A 1 92 ? 1.010 4.707 18.572 1.00 8.24 107 THR A O 1
ATOM 1337 N N . SER A 1 93 ? 0.416 4.213 20.714 1.00 6.66 108 SER A N 1
ATOM 1338 C CA . SER A 1 93 ? -0.768 3.448 20.334 1.00 6.62 108 SER A CA 1
ATOM 1339 C C . SER A 1 93 ? -1.869 4.410 19.848 1.00 6.26 108 SER A C 1
ATOM 1340 O O . SER A 1 93 ? -2.068 5.441 20.465 1.00 7.51 108 SER A O 1
ATOM 1348 N N . ILE A 1 94 ? -2.571 3.986 18.804 1.00 5.46 109 ILE A N 1
ATOM 1349 C C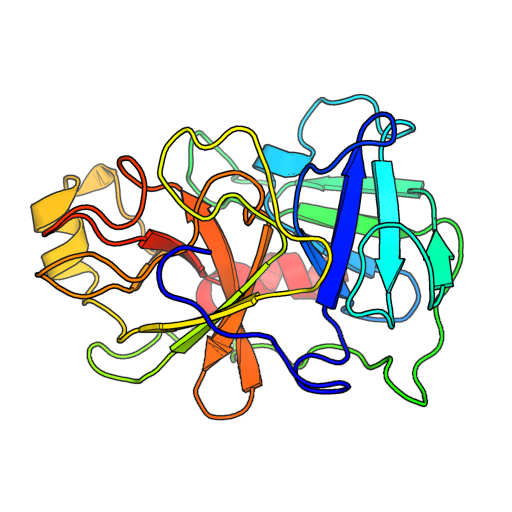A . ILE A 1 94 ? -3.572 4.830 18.145 1.00 5.53 109 ILE A CA 1
ATOM 1350 C C . ILE A 1 94 ? -4.940 4.159 18.320 1.00 5.41 109 ILE A C 1
ATOM 1351 O O . ILE A 1 94 ? -5.159 3.053 17.788 1.00 5.49 109 ILE A O 1
ATOM 1367 N N . PRO A 1 95 ? -5.883 4.793 19.042 1.00 5.82 110 PRO A N 1
ATOM 1368 C CA . PRO A 1 95 ? -7.159 4.148 19.283 1.00 5.67 110 PRO A CA 1
ATOM 1369 C C . PRO A 1 95 ? -8.113 4.280 18.113 1.00 5.77 110 PRO A C 1
ATOM 1370 O O . PRO A 1 95 ? -8.110 5.307 17.406 1.00 6.55 110 PRO A O 1
ATOM 1381 N N A SER A 1 96 ? -8.884 3.237 17.949 0.62 6.17 111 SER A N 1
ATOM 1382 N N B SER A 1 96 ? -8.999 3.304 17.949 0.41 6.12 111 SER A N 1
ATOM 1383 C CA A SER A 1 96 ? -9.946 3.438 16.923 0.59 5.91 111 SER A CA 1
ATOM 1384 C CA B SER A 1 96 ? -10.106 3.228 17.004 0.39 5.19 111 SER A CA 1
ATOM 1385 C C A SER A 1 96 ? -11.048 4.328 17.511 0.59 5.25 111 SER A C 1
ATOM 1386 C C B SER A 1 96 ? -11.232 4.142 17.497 0.41 5.11 111 SER A C 1
ATOM 1387 O O A SER A 1 96 ? -11.164 4.554 18.722 0.59 5.81 111 SER A O 1
ATOM 1388 O O B SER A 1 96 ? -11.539 4.241 18.667 0.39 5.96 111 SER A O 1
ATOM 1403 N N . GLY A 1 97 ? -11.847 4.839 16.556 1.00 5.48 112 GLY A N 1
ATOM 1404 C CA . GLY A 1 97 ? -12.949 5.748 16.864 1.00 6.25 112 GLY A CA 1
ATOM 1405 C C . GLY A 1 97 ? -12.933 6.909 15.930 1.00 5.37 112 GLY A C 1
ATOM 1406 O O . GLY A 1 97 ? -11.889 7.327 15.439 1.00 5.47 112 GLY A O 1
ATOM 1410 N N . GLY A 1 98 ? -14.110 7.472 15.665 1.00 6.68 113 GLY A N 1
ATOM 1411 C CA . GLY A 1 98 ? -14.152 8.600 14.755 1.00 7.54 113 GLY A CA 1
ATOM 1412 C C . GLY A 1 98 ? -13.737 8.144 13.349 1.00 7.06 113 GLY A C 1
ATOM 1413 O O . GLY A 1 98 ? -14.164 7.095 12.880 1.00 9.71 113 GLY A O 1
ATOM 1417 N N . ASN A 1 99 ? -12.874 8.869 12.691 1.00 6.51 114 ASN A N 1
ATOM 1418 C CA . ASN A 1 99 ? -12.383 8.501 11.367 1.00 6.33 114 ASN A CA 1
ATOM 1419 C C . ASN A 1 99 ? -11.185 7.549 11.381 1.00 6.78 114 ASN A C 1
ATOM 1420 O O . ASN A 1 99 ? -10.628 7.310 10.352 1.00 11.63 114 ASN A O 1
ATOM 1431 N N . ILE A 1 100 ? -10.796 7.049 12.598 1.00 5.11 115 ILE A N 1
ATOM 1432 C CA . ILE A 1 100 ? -9.747 6.033 12.685 1.00 4.99 115 ILE A CA 1
ATOM 1433 C C . ILE A 1 100 ? -10.420 4.700 12.920 1.00 4.78 115 ILE A C 1
ATOM 1434 O O . ILE A 1 100 ? -11.312 4.538 13.784 1.00 5.47 115 ILE A O 1
ATOM 1450 N N . GLY A 1 101 ? -9.961 3.673 12.192 1.00 5.16 116 GLY A N 1
ATOM 1451 C CA . GLY A 1 101 ? -10.357 2.309 12.446 1.00 5.26 116 GLY A CA 1
ATOM 1452 C C . GLY A 1 101 ? -9.230 1.414 11.943 1.00 5.07 116 GLY A C 1
ATOM 1453 O O . GLY A 1 101 ? -8.263 1.863 11.353 1.00 6.80 116 GLY A O 1
ATOM 1457 N N . TYR A 1 102 ? -9.401 0.108 12.229 1.00 4.80 117 TYR A N 1
ATOM 1458 C CA . TYR A 1 102 ? -8.390 -0.852 11.853 1.00 4.57 117 TYR A CA 1
ATOM 1459 C C . TYR A 1 102 ? -8.838 -1.654 10.631 1.00 4.76 117 TYR A C 1
ATOM 1460 O O . TYR A 1 102 ? -10.035 -1.868 10.397 1.00 5.74 117 TYR A O 1
ATOM 1478 N N . ALA A 1 103 ? -7.884 -2.062 9.805 1.00 4.53 118 ALA A N 1
ATOM 1479 C CA . ALA A 1 103 ? -8.205 -2.747 8.567 1.00 4.50 118 ALA A CA 1
ATOM 1480 C C . ALA A 1 103 ? -8.737 -4.136 8.824 1.00 4.50 118 ALA A C 1
ATOM 1481 O O . ALA A 1 103 ? -8.262 -4.851 9.716 1.00 6.01 118 ALA A O 1
ATOM 1488 N N . ARG A 1 104 ? -9.674 -4.565 7.975 1.00 4.67 119 ARG A N 1
ATOM 1489 C CA . ARG A 1 104 ? -9.993 -5.976 7.845 1.00 5.22 119 ARG A CA 1
ATOM 1490 C C . ARG A 1 104 ? -9.284 -6.499 6.586 1.00 4.51 119 ARG A C 1
ATOM 1491 O O . ARG A 1 104 ? -9.155 -5.782 5.597 1.00 6.45 119 ARG A O 1
ATOM 1512 N N . LEU A 1 105 ? -8.767 -7.706 6.680 1.00 5.36 120 LEU A N 1
ATOM 1513 C CA . LEU A 1 105 ? -7.831 -8.245 5.713 1.00 5.29 120 LEU A CA 1
ATOM 1514 C C . LEU A 1 105 ? -8.478 -9.300 4.806 1.00 5.32 120 LEU A C 1
ATOM 1515 O O . LEU A 1 105 ? -9.320 -10.082 5.221 1.00 6.19 120 LEU A O 1
ATOM 1531 N N . ALA A 1 106 ? -7.975 -9.376 3.575 1.00 5.06 121 ALA A N 1
ATOM 1532 C CA . ALA A 1 106 ? -8.374 -10.435 2.664 1.00 5.48 121 ALA A CA 1
ATOM 1533 C C . ALA A 1 106 ? -8.065 -11.787 3.294 1.00 5.59 121 ALA A C 1
ATOM 1534 O O . ALA A 1 106 ? -7.029 -11.982 3.924 1.00 6.05 121 ALA A O 1
ATOM 1541 N N . ALA A 1 107 ? -8.956 -12.750 3.029 1.00 5.38 122 ALA A N 1
ATOM 1542 C CA . ALA A 1 107 ? -8.826 -14.071 3.601 1.00 5.65 122 ALA A CA 1
ATOM 1543 C C . ALA A 1 107 ? -7.519 -14.689 3.188 1.00 5.42 122 ALA A C 1
ATOM 1544 O O . ALA A 1 107 ? -7.050 -14.586 2.053 1.00 5.70 122 ALA A O 1
ATOM 1551 N N . SER A 1 108 ? -6.935 -15.500 4.112 1.00 5.72 123 SER A N 1
ATOM 1552 C CA . SER A 1 108 ? -5.788 -16.280 3.769 1.00 6.10 123 SER A CA 1
ATOM 1553 C C . SER A 1 108 ? -6.080 -17.186 2.593 1.00 6.30 123 SER A C 1
ATOM 1554 O O . SER A 1 108 ? -7.070 -17.902 2.571 1.00 7.88 123 SER A O 1
ATOM 1562 N N . GLY A 1 109 ? -5.174 -17.160 1.598 1.00 6.84 124 GLY A N 1
ATOM 1563 C CA . GLY A 1 109 ? -5.281 -17.958 0.429 1.00 8.65 124 GLY A CA 1
ATOM 1564 C C . GLY A 1 109 ? -6.196 -17.411 -0.684 1.00 7.88 124 GLY A C 1
ATOM 1565 O O . GLY A 1 109 ? -6.318 -18.019 -1.733 1.00 10.02 124 GLY A O 1
ATOM 1569 N N . SER A 1 110 ? -6.815 -16.246 -0.446 1.00 6.33 125 SER A N 1
ATOM 1570 C CA . SER A 1 110 ? -7.592 -15.596 -1.460 1.00 6.15 125 SER A CA 1
ATOM 1571 C C . SER A 1 110 ? -6.654 -14.939 -2.504 1.00 5.65 125 SER A C 1
ATOM 1572 O O . SER A 1 110 ? -5.500 -14.658 -2.230 1.00 6.22 125 SER A O 1
ATOM 1580 N N . ASP A 1 111 ? -7.230 -14.720 -3.670 1.00 5.57 126 ASP A N 1
ATOM 1581 C CA . ASP A 1 111 ? -6.498 -14.106 -4.782 1.00 5.80 126 ASP A CA 1
ATOM 1582 C C . ASP A 1 111 ? -7.490 -13.274 -5.550 1.00 5.47 126 ASP A C 1
ATOM 1583 O O . ASP A 1 111 ? -8.514 -13.817 -5.979 1.00 6.54 126 ASP A O 1
ATOM 1592 N N . PRO A 1 112 ? -7.265 -11.971 -5.718 1.00 5.06 127 PRO A N 1
ATOM 1593 C CA . PRO A 1 112 ? -8.304 -11.152 -6.379 1.00 5.21 127 PRO A CA 1
ATOM 1594 C C . PRO A 1 112 ? -8.612 -11.664 -7.797 1.00 5.26 127 PRO A C 1
ATOM 1595 O O . PRO A 1 112 ? -7.698 -11.942 -8.585 1.00 6.10 127 PRO A O 1
ATOM 1606 N N . VAL A 1 113 ? -9.888 -11.743 -8.140 1.00 5.94 128 VAL A N 1
ATOM 1607 C CA . VAL A 1 113 ? -10.309 -12.310 -9.399 1.00 5.82 128 VAL A CA 1
ATOM 1608 C C . VAL A 1 113 ? -10.234 -11.230 -10.491 1.00 5.58 128 VAL A C 1
ATOM 1609 O O . VAL A 1 113 ? -10.773 -10.116 -10.322 1.00 5.80 128 VAL A O 1
ATOM 1622 N N . ALA A 1 114 ? -9.638 -11.591 -11.629 1.00 6.07 129 ALA A N 1
ATOM 1623 C CA . ALA A 1 114 ? -9.569 -10.656 -12.765 1.00 6.20 129 ALA A CA 1
ATOM 1624 C C . ALA A 1 114 ? -10.942 -10.096 -13.073 1.00 6.18 129 ALA A C 1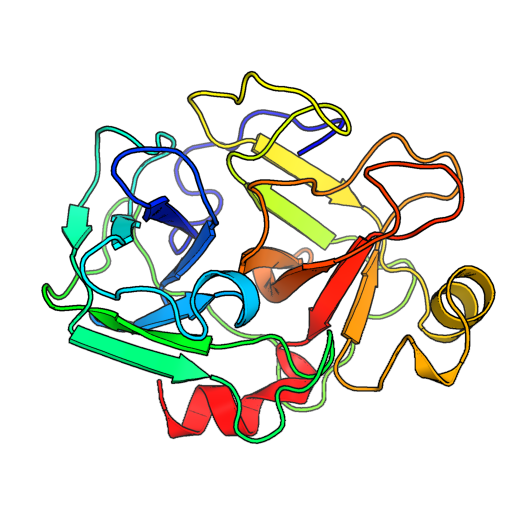
ATOM 1625 O O . ALA A 1 114 ? -11.946 -10.818 -13.139 1.00 7.00 129 ALA A O 1
ATOM 1632 N N . GLY A 1 115 ? -10.963 -8.779 -13.296 1.00 6.42 130 GLY A N 1
ATOM 1633 C CA . GLY A 1 115 ? -12.187 -8.085 -13.652 1.00 6.90 130 GLY A CA 1
ATOM 1634 C C . GLY A 1 115 ? -12.952 -7.518 -12.457 1.00 7.54 130 GLY A C 1
ATOM 1635 O O . GLY A 1 115 ? -13.827 -6.647 -12.662 1.00 9.40 130 GLY A O 1
ATOM 1639 N N . SER A 1 116 ? -12.678 -7.986 -11.251 1.00 7.29 131 SER A N 1
ATOM 1640 C CA . SER A 1 116 ? -13.294 -7.411 -10.080 1.00 7.19 131 SER A CA 1
ATOM 1641 C C . SER A 1 116 ? -12.702 -6.004 -9.866 1.00 6.45 131 SER A C 1
ATOM 1642 O O . SER A 1 116 ? -11.627 -5.684 -10.302 1.00 6.92 131 SER A O 1
ATOM 1650 N N A SER A 1 117 ? -13.475 -5.061 -9.232 0.57 5.89 132 SER A N 1
ATOM 1651 N N B SER A 1 117 ? -13.511 -5.318 -9.018 0.31 5.79 132 SER A N 1
ATOM 1652 C CA A SER A 1 117 ? -13.125 -3.662 -9.107 0.59 5.95 132 SER A CA 1
ATOM 1653 C CA B SER A 1 117 ? -13.069 -3.977 -8.769 0.25 5.74 132 SER A CA 1
ATOM 1654 C C A SER A 1 117 ? -12.444 -3.369 -7.763 0.62 4.67 132 SER A C 1
ATOM 1655 C C B SER A 1 117 ? -12.113 -3.910 -7.591 0.23 4.22 132 SER A C 1
ATOM 1656 O O A SER A 1 117 ? -13.038 -3.576 -6.706 0.61 5.67 132 SER A O 1
ATOM 1657 O O B SER A 1 117 ? -12.135 -4.690 -6.629 0.23 5.40 132 SER A O 1
ATOM 1672 N N . ALA A 1 118 ? -11.219 -2.878 -7.789 1.00 5.00 133 ALA A N 1
ATOM 1673 C CA . ALA A 1 118 ? -10.384 -2.567 -6.629 1.00 4.93 133 ALA A CA 1
ATOM 1674 C C . ALA A 1 118 ? -10.198 -1.069 -6.558 1.00 4.98 133 ALA A C 1
ATOM 1675 O O . ALA A 1 118 ? -10.259 -0.373 -7.568 1.00 7.03 133 ALA A O 1
ATOM 1682 N N . THR A 1 119 ? -9.956 -0.560 -5.352 1.00 4.32 134 THR A N 1
ATOM 1683 C CA . THR A 1 119 ? -9.720 0.871 -5.143 1.00 4.30 134 THR A CA 1
ATOM 1684 C C . THR A 1 119 ? -8.425 1.059 -4.390 1.00 4.05 134 THR A C 1
ATOM 1685 O O . THR A 1 119 ? -8.201 0.403 -3.374 1.00 4.67 134 THR A O 1
ATOM 1696 N N . VAL A 1 120 ? -7.576 1.947 -4.907 1.00 4.30 135 VAL A N 1
ATOM 1697 C CA . VAL A 1 120 ? -6.267 2.217 -4.319 1.00 4.10 135 VAL A CA 1
ATOM 1698 C C . VAL A 1 120 ? -6.210 3.699 -3.947 1.00 4.09 135 VAL A C 1
ATOM 1699 O O . VAL A 1 120 ? -6.813 4.532 -4.639 1.00 4.73 135 VAL A O 1
ATOM 1712 N N . ALA A 1 121 ? -5.479 4.019 -2.887 1.00 4.12 136 ALA A N 1
ATOM 1713 C CA . ALA A 1 121 ? -5.451 5.384 -2.372 1.00 4.32 136 ALA A CA 1
ATOM 1714 C C . ALA A 1 121 ? -4.067 5.786 -1.927 1.00 4.08 136 ALA A C 1
ATOM 1715 O O . ALA A 1 121 ? -3.279 4.947 -1.458 1.00 4.67 136 ALA A O 1
ATOM 1722 N N . GLY A 1 122 ? -3.762 7.085 -2.038 1.00 4.04 137 GLY A N 1
ATOM 1723 C CA . GLY A 1 122 ? -2.515 7.578 -1.504 1.00 4.25 137 GLY A CA 1
ATOM 1724 C C . GLY A 1 122 ? -2.294 9.046 -1.788 1.00 4.31 137 GLY A C 1
ATOM 1725 O O . GLY A 1 122 ? -3.114 9.762 -2.411 1.00 4.61 137 GLY A O 1
ATOM 1729 N N . TRP A 1 123 ? -1.131 9.498 -1.315 1.00 4.33 138 TRP A N 1
ATOM 1730 C CA . TRP A 1 123 ? -0.634 10.879 -1.387 1.00 4.71 138 TRP A CA 1
ATOM 1731 C C . TRP A 1 123 ? 0.475 11.033 -2.425 1.00 4.90 138 TRP A C 1
ATOM 1732 O O . TRP A 1 123 ? 1.178 12.057 -2.433 1.00 5.82 138 TRP A O 1
ATOM 1753 N N . GLY A 1 124 ? 0.637 10.061 -3.313 1.00 4.97 139 GLY A N 1
ATOM 1754 C CA . GLY A 1 124 ? 1.658 10.105 -4.302 1.00 5.38 139 GLY A CA 1
ATOM 1755 C C . GLY A 1 124 ? 1.365 11.052 -5.472 1.00 5.27 139 GLY A C 1
ATOM 1756 O O . GLY A 1 124 ? 0.335 11.732 -5.549 1.00 5.62 139 GLY A O 1
ATOM 1760 N N . ALA A 1 125 ? 2.315 11.077 -6.392 1.00 6.75 140 ALA A N 1
ATOM 1761 C CA . ALA A 1 125 ? 2.253 11.924 -7.550 1.00 7.76 140 ALA A CA 1
ATOM 1762 C C . ALA A 1 125 ? 1.013 11.612 -8.412 1.00 6.93 140 ALA A C 1
ATOM 1763 O O . ALA A 1 125 ? 0.533 10.477 -8.456 1.00 6.92 140 ALA A O 1
ATOM 1770 N N A THR A 1 126 ? 0.656 12.621 -9.188 0.70 6.95 141 THR A N 1
ATOM 1771 N N B THR A 1 126 ? 0.420 12.653 -9.032 0.32 7.45 141 THR A N 1
ATOM 1772 C CA A THR A 1 126 ? -0.492 12.486 -10.048 0.67 6.29 141 THR A CA 1
ATOM 1773 C CA B THR A 1 126 ? -0.786 12.730 -9.881 0.31 6.24 141 THR A CA 1
ATOM 1774 C C A THR A 1 126 ? -0.102 12.273 -11.532 0.72 6.12 141 THR A C 1
ATOM 1775 C C B THR A 1 126 ? -0.435 12.553 -11.373 0.31 5.96 141 THR A C 1
ATOM 1776 O O A THR A 1 126 ? -1.018 12.196 -12.373 0.69 6.52 141 THR A O 1
ATOM 1777 O O B THR A 1 126 ? -1.329 12.462 -12.267 0.30 7.20 141 THR A O 1
ATOM 1798 N N A SER A 1 127 ? 1.182 12.172 -11.782 0.73 5.79 142 SER A N 1
ATOM 1799 N N B SER A 1 127 ? 0.864 12.528 -11.683 0.35 8.60 142 SER A N 1
ATOM 1800 C CA A SER A 1 127 ? 1.739 11.819 -13.076 0.74 5.55 142 SER A CA 1
ATOM 1801 C CA B SER A 1 127 ? 1.408 12.197 -12.970 0.30 8.36 142 SER A CA 1
ATOM 1802 C C A SER A 1 127 ? 3.059 11.110 -12.827 0.68 5.95 142 SER A C 1
ATOM 1803 C C B SER A 1 127 ? 2.697 11.426 -12.758 0.34 8.72 142 SER A C 1
ATOM 1804 O O A SER A 1 127 ? 3.708 11.379 -11.781 0.70 6.00 142 SER A O 1
ATOM 1805 O O B SER A 1 127 ? 3.446 11.810 -11.829 0.30 7.72 142 SER A O 1
ATOM 1820 N N A GLU A 1 128 ? 3.533 10.281 -13.765 0.72 5.88 143 GLU A N 1
ATOM 1821 N N B GLU A 1 128 ? 3.074 10.412 -13.505 0.31 9.63 143 GLU A N 1
ATOM 1822 C CA A GLU A 1 128 ? 4.788 9.637 -13.603 0.70 6.14 143 GLU A CA 1
ATOM 1823 C CA B GLU A 1 128 ? 4.411 9.826 -13.508 0.40 13.75 143 GLU A CA 1
ATOM 1824 C C A GLU A 1 128 ? 5.921 10.674 -13.486 0.69 6.00 143 GLU A C 1
ATOM 1825 C C B GLU A 1 128 ? 5.599 10.814 -13.273 0.31 7.82 143 GLU A C 1
ATOM 1826 O O A GLU A 1 128 ? 5.983 11.547 -14.346 0.69 6.28 143 GLU A O 1
ATOM 1827 O O B GLU A 1 128 ? 5.627 11.934 -13.810 0.18 16.59 143 GLU A O 1
ATOM 1850 N N . GLY A 1 129 ? 6.677 10.594 -12.480 1.00 9.01 144 GLY A N 1
ATOM 1851 C CA . GLY A 1 129 ? 7.778 11.566 -12.287 1.00 9.65 144 GLY A CA 1
ATOM 1852 C C . GLY A 1 129 ? 7.312 12.943 -11.827 1.00 9.10 144 GLY A C 1
ATOM 1853 O O . GLY A 1 129 ? 8.140 13.824 -11.816 1.00 10.11 144 GLY A O 1
ATOM 1857 N N . GLY A 1 130 ? 6.046 13.129 -11.460 1.00 8.54 145 GLY A N 1
ATOM 1858 C CA . GLY A 1 130 ? 5.580 14.454 -11.057 1.00 9.28 145 GLY A CA 1
ATOM 1859 C C . GLY A 1 130 ? 6.371 14.769 -9.716 1.00 9.25 145 GLY A C 1
ATOM 1860 O O . GLY A 1 130 ? 6.691 13.893 -8.889 1.00 12.11 145 GLY A O 1
ATOM 1864 N N . SER A 1 131 ? 6.600 15.994 -9.515 1.00 10.46 146 SER A N 1
ATOM 1865 C CA . SER A 1 131 ? 7.333 16.522 -8.323 1.00 11.65 146 SER A CA 1
ATOM 1866 C C . SER A 1 131 ? 6.393 16.998 -7.269 1.00 13.58 146 SER A C 1
ATOM 1867 O O . SER A 1 131 ? 6.698 16.900 -6.100 1.00 21.95 146 SER A O 1
ATOM 1875 N N . SER A 1 132 ? 5.310 17.502 -7.590 1.00 12.93 147 SER A N 1
ATOM 1876 C CA . SER A 1 132 ? 4.289 18.005 -6.703 1.00 12.33 147 SER A CA 1
ATOM 1877 C C . SER A 1 132 ? 3.385 16.800 -6.297 1.00 10.80 147 SER A C 1
ATOM 1878 O O . SER A 1 132 ? 3.198 15.893 -7.113 1.00 16.36 147 SER A O 1
ATOM 1886 N N . THR A 1 133 ? 2.852 16.897 -5.105 1.00 10.68 148 THR A N 1
ATOM 1887 C CA . THR A 1 133 ? 1.891 15.827 -4.680 1.00 10.39 148 THR A CA 1
ATOM 1888 C C . THR A 1 133 ? 0.729 16.504 -3.983 1.00 7.38 148 THR A C 1
ATOM 1889 O O . THR A 1 133 ? 0.815 17.628 -3.511 1.00 7.85 148 THR A O 1
ATOM 1900 N N . PRO A 1 134 ? -0.430 15.829 -3.908 1.00 7.30 149 PRO A N 1
ATOM 1901 C CA . PRO A 1 134 ? -1.632 16.465 -3.386 1.00 6.87 149 PRO A CA 1
ATOM 1902 C C . PRO A 1 134 ? -1.581 16.563 -1.859 1.00 5.77 149 PRO A C 1
ATOM 1903 O O . PRO A 1 134 ? -1.038 15.676 -1.193 1.00 7.08 149 PRO A O 1
ATOM 1914 N N . VAL A 1 135 ? -2.212 17.583 -1.336 1.00 5.24 150 VAL A N 1
ATOM 1915 C CA . VAL A 1 135 ? -2.354 17.684 0.104 1.00 5.13 150 VAL A CA 1
ATOM 1916 C C . VAL A 1 135 ? -3.273 16.595 0.643 1.00 5.28 150 VAL A C 1
ATOM 1917 O O . VAL A 1 135 ? -2.911 15.934 1.648 1.00 6.24 150 VAL A O 1
ATOM 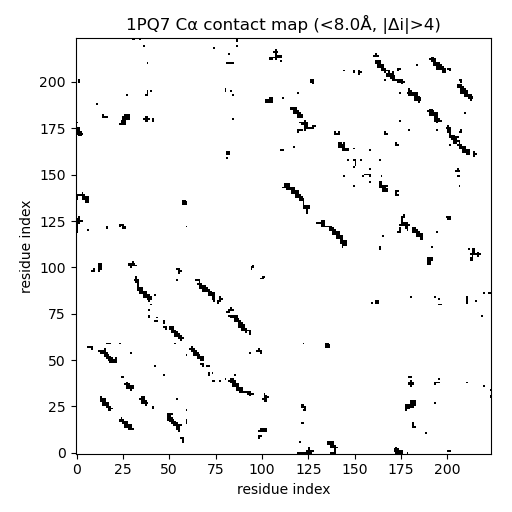1930 N N . ASN A 1 136 ? -4.420 16.443 0.045 1.00 5.99 151 ASN A N 1
ATOM 1931 C CA . ASN A 1 136 ? -5.395 15.490 0.541 1.00 5.93 151 ASN A CA 1
ATOM 1932 C C . ASN A 1 136 ? -5.394 14.215 -0.319 1.00 5.25 151 ASN A C 1
ATOM 1933 O O . ASN A 1 136 ? -5.146 14.178 -1.532 1.00 6.80 151 ASN A O 1
ATOM 1944 N N . LEU A 1 137 ? -5.759 13.131 0.393 1.00 4.51 152 LEU A N 1
ATOM 1945 C CA . LEU A 1 137 ? -5.733 11.781 -0.120 1.00 4.26 152 LEU A CA 1
ATOM 1946 C C . LEU A 1 137 ? -6.566 11.654 -1.404 1.00 4.17 152 LEU A C 1
ATOM 1947 O O . LEU A 1 137 ? -7.730 12.093 -1.454 1.00 4.73 152 LEU A O 1
ATOM 1963 N N . LEU A 1 138 ? -5.998 10.980 -2.402 1.00 4.31 153 LEU A N 1
ATOM 1964 C CA . LEU A 1 138 ? -6.698 10.634 -3.619 1.00 4.45 153 LEU A CA 1
ATOM 1965 C C . LEU A 1 138 ? -6.932 9.127 -3.662 1.00 4.14 153 LEU A C 1
ATOM 1966 O O . LEU A 1 138 ? -6.215 8.343 -3.034 1.00 4.83 153 LEU A O 1
ATOM 1982 N N . LYS A 1 139 ? -7.934 8.733 -4.464 1.00 4.53 154 LYS A N 1
ATOM 1983 C CA . LYS A 1 139 ? -8.254 7.334 -4.680 1.00 4.39 154 LYS A CA 1
ATOM 1984 C C . LYS A 1 139 ? -8.621 7.126 -6.138 1.00 4.48 154 LYS A C 1
ATOM 1985 O O . LYS A 1 139 ? -9.062 8.059 -6.830 1.00 5.02 154 LYS A O 1
ATOM 2004 N N . VAL A 1 140 ? -8.468 5.903 -6.613 1.00 4.50 155 VAL A N 1
ATOM 2005 C CA . VAL A 1 140 ? -8.887 5.542 -7.954 1.00 4.65 155 VAL A CA 1
ATOM 2006 C C . VAL A 1 140 ? -9.323 4.086 -7.951 1.00 4.58 155 VAL A C 1
ATOM 2007 O O . VAL A 1 140 ? -8.778 3.262 -7.206 1.00 5.01 155 VAL A O 1
ATOM 2020 N N . THR A 1 141 ? -10.282 3.768 -8.814 1.00 5.17 156 THR A N 1
ATOM 2021 C CA . THR A 1 141 ? -10.790 2.415 -8.955 1.00 5.16 156 THR A CA 1
ATOM 2022 C C . THR A 1 141 ? -10.317 1.819 -10.292 1.00 5.60 156 THR A C 1
ATOM 2023 O O . THR A 1 141 ? -10.440 2.459 -11.334 1.00 7.63 156 THR A O 1
ATOM 2034 N N . VAL A 1 142 ? -9.762 0.622 -10.199 1.00 5.81 157 VAL A N 1
ATOM 2035 C CA . VAL A 1 142 ? -9.252 -0.104 -11.367 1.00 6.95 157 VAL A CA 1
ATOM 2036 C C . VAL A 1 142 ? -9.610 -1.568 -11.238 1.00 6.01 157 VAL A C 1
ATOM 2037 O O . VAL A 1 142 ? -9.728 -2.113 -10.127 1.00 6.20 157 VAL A O 1
ATOM 2050 N N . PRO A 1 143 ? -9.766 -2.254 -12.362 1.00 6.09 158 PRO A N 1
ATOM 2051 C CA . PRO A 1 143 ? -10.049 -3.669 -12.318 1.00 5.78 158 PRO A CA 1
ATOM 2052 C C . PRO A 1 143 ? -8.771 -4.464 -12.074 1.00 5.04 158 PRO A C 1
ATOM 2053 O O . PRO A 1 143 ? -7.685 -4.125 -12.502 1.00 5.64 158 PRO A O 1
ATOM 2064 N N . ILE A 1 144 ? -8.969 -5.634 -11.405 1.00 5.00 159 ILE A N 1
ATOM 2065 C CA . ILE A 1 144 ? -7.895 -6.614 -11.311 1.00 4.73 159 ILE A CA 1
ATOM 2066 C C . ILE A 1 144 ? -7.557 -7.134 -12.708 1.00 4.91 159 ILE A C 1
ATOM 2067 O O . ILE A 1 144 ? 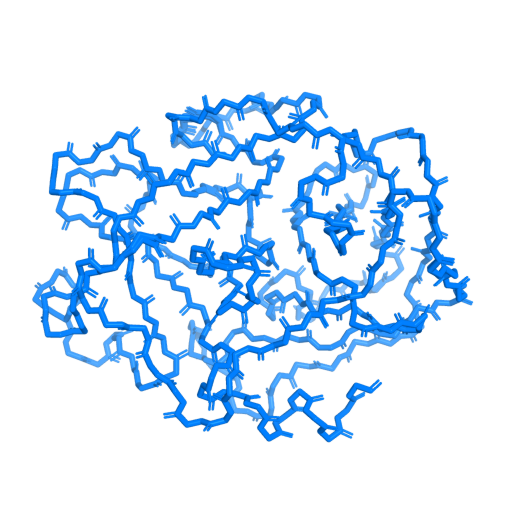-8.483 -7.400 -13.509 1.00 5.57 159 ILE A O 1
ATOM 2083 N N . VAL A 1 145 ? -6.286 -7.299 -12.977 1.00 5.03 160 VAL A N 1
ATOM 2084 C CA . VAL A 1 145 ? -5.748 -7.875 -14.192 1.00 5.36 160 VAL A CA 1
ATOM 2085 C C . VAL A 1 145 ? -5.220 -9.247 -13.846 1.00 5.32 160 VAL A C 1
ATOM 2086 O O . VAL A 1 145 ? -4.527 -9.405 -12.822 1.00 5.74 160 VAL A O 1
ATOM 2099 N N . SER A 1 146 ? -5.558 -10.267 -14.635 1.00 5.75 161 SER A N 1
ATOM 2100 C CA . SER A 1 146 ? -5.147 -11.597 -14.299 1.00 5.89 161 SER A CA 1
ATOM 2101 C C . SER A 1 146 ? -3.607 -11.723 -14.154 1.00 5.53 161 SER A C 1
ATOM 2102 O O . SER A 1 146 ? -2.862 -11.024 -14.849 1.00 5.74 161 SER A O 1
ATOM 2110 N N . ARG A 1 147 ? -3.182 -12.625 -13.307 1.00 5.62 162 ARG A N 1
ATOM 2111 C CA . ARG A 1 147 ? -1.742 -12.850 -13.172 1.00 5.52 162 ARG A CA 1
ATOM 2112 C C . ARG A 1 147 ? -1.147 -13.274 -14.518 1.00 5.67 162 ARG A C 1
ATOM 2113 O O . ARG A 1 147 ? -0.017 -12.895 -14.832 1.00 5.96 162 ARG A O 1
ATOM 2134 N N . ALA A 1 148 ? -1.898 -14.060 -15.300 1.00 6.19 163 ALA A N 1
ATOM 2135 C CA . ALA A 1 148 ? -1.374 -14.444 -16.626 1.00 7.28 163 ALA A CA 1
ATOM 2136 C C . ALA A 1 148 ? -1.131 -13.244 -17.507 1.00 6.84 163 ALA A C 1
ATOM 2137 O O . ALA A 1 148 ? -0.082 -13.141 -18.153 1.00 7.22 163 ALA A O 1
ATOM 2144 N N . THR A 1 149 ? -2.090 -12.299 -17.605 1.00 7.06 164 THR A N 1
ATOM 2145 C CA . THR A 1 149 ? -1.887 -11.095 -18.404 1.00 7.62 164 THR A CA 1
ATOM 2146 C C . THR A 1 149 ? -0.758 -10.260 -17.825 1.00 7.06 164 THR A C 1
ATOM 2147 O O . THR A 1 149 ? 0.080 -9.699 -18.566 1.00 7.93 164 THR A O 1
ATOM 2158 N N . CYS A 1 150 ? -0.674 -10.174 -16.505 1.00 6.41 165 CYS A N 1
ATOM 2159 C CA . CYS A 1 150 ? 0.395 -9.413 -15.879 1.00 6.29 165 CYS A CA 1
ATOM 2160 C C . CYS A 1 150 ? 1.750 -10.005 -16.219 1.00 5.92 165 CYS A C 1
ATOM 2161 O O . CYS A 1 150 ? 2.709 -9.270 -16.467 1.00 6.41 165 CYS A O 1
ATOM 2168 N N . ARG A 1 151 ? 1.854 -11.342 -16.260 1.00 5.62 166 ARG A N 1
ATOM 2169 C CA . ARG A 1 151 ? 3.097 -12.022 -16.659 1.00 5.94 166 ARG A CA 1
ATOM 2170 C C . ARG A 1 151 ? 3.375 -11.792 -18.145 1.00 6.40 166 ARG A C 1
ATOM 2171 O O . ARG A 1 151 ? 4.570 -11.756 -18.526 1.00 7.09 166 ARG A O 1
ATOM 2192 N N . ALA A 1 152 ? 2.371 -11.655 -18.979 1.00 7.04 167 ALA A N 1
ATOM 2193 C CA . ALA A 1 152 ? 2.620 -11.240 -20.379 1.00 8.50 1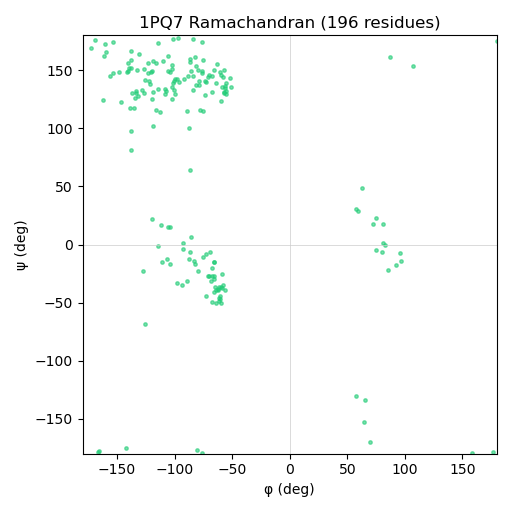67 ALA A CA 1
ATOM 2194 C C . ALA A 1 152 ? 3.248 -9.863 -20.434 1.00 7.92 167 ALA A C 1
ATOM 2195 O O . ALA A 1 152 ? 4.111 -9.579 -21.279 1.00 9.19 167 ALA A O 1
ATOM 2202 N N . GLN A 1 153 ? 2.831 -8.954 -19.565 1.00 7.23 168 GLN A N 1
ATOM 2203 C CA . GLN A 1 153 ? 3.316 -7.588 -19.546 1.00 7.63 168 GLN A CA 1
ATOM 2204 C C . GLN A 1 153 ? 4.763 -7.491 -18.999 1.00 7.20 168 GLN A C 1
ATOM 2205 O O . GLN A 1 153 ? 5.601 -6.772 -19.545 1.00 8.63 168 GLN A O 1
ATOM 2219 N N . TYR A 1 154 ? 5.045 -8.214 -17.897 1.00 6.55 169 TYR A N 1
ATOM 2220 C CA . TYR A 1 154 ? 6.269 -8.056 -17.146 1.00 6.58 169 TYR A CA 1
ATOM 2221 C C . TYR A 1 154 ? 7.251 -9.213 -17.219 1.00 7.14 169 TYR A C 1
ATOM 2222 O O . TYR A 1 154 ? 8.411 -9.031 -16.834 1.00 8.79 169 TYR A O 1
ATOM 2240 N N . GLY A 1 155 ? 6.820 -10.370 -17.688 1.00 7.08 170 GLY A N 1
ATOM 2241 C CA . GLY A 1 155 ? 7.603 -11.568 -17.686 1.00 6.97 170 GLY A CA 1
ATOM 2242 C C . GLY A 1 155 ? 7.077 -12.550 -16.616 1.00 6.21 170 GLY A C 1
ATOM 2243 O O . GLY A 1 155 ? 6.482 -12.184 -15.601 1.00 7.00 170 GLY A O 1
ATOM 2247 N N . THR A 1 156 ? 7.326 -13.856 -16.863 1.00 6.12 171 THR A N 1
ATOM 2248 C CA . THR A 1 156 ? 6.819 -14.893 -15.998 1.00 6.65 171 THR A CA 1
ATOM 2249 C C . THR A 1 156 ? 7.389 -14.827 -14.583 1.00 6.90 171 THR A C 1
ATOM 2250 O O . THR A 1 156 ? 6.648 -14.842 -13.592 1.00 8.47 171 THR A O 1
ATOM 2261 N N . SER A 1 157 ? 8.700 -14.744 -14.461 1.00 6.87 172 SER A N 1
ATOM 2262 C CA . SER A 1 157 ? 9.346 -14.722 -13.150 1.00 7.72 172 SER A CA 1
ATOM 2263 C C . SER A 1 157 ? 9.051 -13.463 -12.342 1.00 7.07 172 SER A C 1
ATOM 2264 O O . SER A 1 157 ? 9.059 -13.506 -11.137 1.00 8.62 172 SER A O 1
ATOM 2272 N N . ALA A 1 158 ? 8.779 -12.387 -13.071 1.00 7.39 173 ALA A N 1
ATOM 2273 C CA . ALA A 1 158 ? 8.641 -11.091 -12.435 1.00 7.22 173 ALA A CA 1
ATOM 2274 C C . ALA A 1 158 ? 7.365 -10.983 -11.597 1.00 6.27 173 ALA A C 1
ATOM 2275 O O . ALA A 1 158 ? 7.354 -10.178 -10.643 1.00 7.37 173 ALA A O 1
ATOM 2282 N N . ILE A 1 159 ? 6.334 -11.727 -11.928 1.00 6.10 174 ILE A N 1
ATOM 2283 C CA . ILE A 1 159 ? 5.067 -11.661 -11.210 1.00 5.58 174 ILE A CA 1
ATOM 2284 C C . ILE A 1 159 ? 4.889 -12.988 -10.500 1.00 5.64 174 ILE A C 1
ATOM 2285 O O . ILE A 1 159 ? 4.715 -14.038 -11.122 1.00 7.99 174 ILE A O 1
ATOM 2301 N N . THR A 1 160 ? 4.915 -12.968 -9.168 1.00 5.19 175 THR A N 1
ATOM 2302 C CA . THR A 1 160 ? 4.876 -14.177 -8.361 1.00 5.33 175 THR A CA 1
ATOM 2303 C C . THR A 1 160 ? 3.474 -14.400 -7.804 1.00 5.05 175 THR A C 1
ATOM 2304 O O . THR A 1 160 ? 2.589 -13.570 -7.917 1.00 5.37 175 THR A O 1
ATOM 2315 N N . ASN A 1 161 ? 3.323 -15.541 -7.093 1.00 5.40 176 ASN A N 1
ATOM 2316 C CA . ASN A 1 161 ? 2.092 -15.852 -6.397 1.00 5.68 176 ASN A CA 1
ATOM 2317 C C . ASN A 1 161 ? 1.827 -14.941 -5.197 1.00 5.28 176 ASN A C 1
ATOM 2318 O O . ASN A 1 161 ? 0.759 -15.031 -4.602 1.00 7.18 176 ASN A O 1
ATOM 2329 N N . GLN A 1 162 ? 2.783 -14.075 -4.834 1.00 4.21 177 GLN A N 1
ATOM 2330 C CA . GLN A 1 162 ? 2.575 -13.126 -3.763 1.00 4.08 177 GLN A CA 1
ATOM 2331 C C . GLN A 1 162 ? 2.327 -11.703 -4.291 1.00 3.84 177 GLN A C 1
ATOM 2332 O O . GLN A 1 162 ? 2.358 -10.741 -3.489 1.00 4.15 177 GLN A O 1
ATOM 2346 N N . MET A 1 163 ? 2.037 -11.581 -5.568 1.00 4.17 178 MET A N 1
ATOM 2347 C CA . MET A 1 163 ? 1.717 -10.332 -6.218 1.00 4.16 178 MET A CA 1
ATOM 2348 C C . MET A 1 163 ? 0.379 -10.511 -6.943 1.00 4.15 178 MET A C 1
ATOM 2349 O O . MET A 1 163 ? 0.081 -11.593 -7.440 1.00 5.12 178 MET A O 1
ATOM 2363 N N . PHE A 1 164 ? -0.373 -9.401 -7.076 1.00 4.20 179 PHE A N 1
ATOM 2364 C CA . PHE A 1 164 ? -1.469 -9.372 -8.029 1.00 4.26 179 PHE A CA 1
ATOM 2365 C C . PHE A 1 164 ? -1.427 -8.029 -8.719 1.00 4.21 179 PHE A C 1
ATOM 2366 O O . PHE A 1 164 ? -0.743 -7.097 -8.286 1.00 4.74 179 PHE A O 1
ATOM 2383 N N . CYS A 1 165 ? -2.170 -7.917 -9.826 1.00 4.43 180 CYS A N 1
ATOM 2384 C CA . CYS A 1 165 ? -2.083 -6.762 -10.677 1.00 4.61 180 CYS A CA 1
ATOM 2385 C C . CYS A 1 165 ? -3.437 -6.094 -10.857 1.00 4.49 180 CYS A C 1
ATOM 2386 O O . CYS A 1 165 ? -4.490 -6.739 -10.766 1.00 4.77 180 CYS A O 1
ATOM 2393 N N . ALA A 1 166 ? -3.411 -4.777 -11.187 1.00 4.44 181 ALA A N 1
ATOM 2394 C CA . ALA A 1 166 ? -4.651 -4.050 -11.419 1.00 4.87 181 ALA A CA 1
ATOM 2395 C C . ALA A 1 166 ? -4.341 -2.856 -12.305 1.00 5.07 181 ALA A C 1
ATOM 2396 O O . ALA A 1 166 ? -3.292 -2.224 -12.170 1.00 5.79 181 ALA A O 1
ATOM 2403 N N . GLY A 1 167 ? -5.274 -2.509 -13.182 1.00 5.46 182 GLY A N 1
ATOM 2404 C CA . GLY A 1 167 ? -5.094 -1.391 -14.092 1.00 5.94 182 GLY A CA 1
ATOM 2405 C C . GLY A 1 167 ? -6.020 -1.577 -15.276 1.00 6.23 182 GLY A C 1
ATOM 2406 O O . GLY A 1 167 ? -6.772 -2.535 -15.360 1.00 7.23 182 GLY A O 1
ATOM 2410 N N . VAL A 1 168 ? -5.950 -0.611 -16.220 1.00 7.27 183 VAL A N 1
ATOM 2411 C CA . VAL A 1 168 ? -6.727 -0.662 -17.443 1.00 8.18 183 VAL A CA 1
ATOM 2412 C C . VAL A 1 168 ? -5.772 -0.673 -18.607 1.00 7.23 183 VAL A C 1
ATOM 2413 O O . VAL A 1 168 ? -4.675 -0.107 -18.575 1.00 6.75 183 VAL A O 1
ATOM 2426 N N . SER A 1 169 ? -6.155 -1.324 -19.726 1.00 7.75 184 SER A N 1
ATOM 2427 C CA . SER A 1 169 ? -5.227 -1.398 -20.873 1.00 8.55 184 SER A CA 1
ATOM 2428 C C . SER A 1 169 ? -4.800 -0.074 -21.411 1.00 7.92 184 SER A C 1
ATOM 2429 O O . SER A 1 169 ? -3.633 0.122 -21.798 1.00 8.22 184 SER A O 1
ATOM 2439 N N . SER A 1 170 ? -5.742 0.872 -21.416 1.00 7.04 185 SER A N 1
ATOM 2440 C CA . SER A 1 170 ? -5.437 2.202 -21.947 1.00 8.05 185 SER A CA 1
ATOM 2441 C C . SER A 1 170 ? -4.535 3.015 -21.027 1.00 6.91 185 SER A C 1
ATOM 2442 O O . SER A 1 170 ? -4.112 4.125 -21.425 1.00 8.27 185 SER A O 1
ATOM 2450 N N . GLY A 1 171 ? -4.262 2.541 -19.813 1.00 6.57 186 GLY A N 1
ATOM 2451 C CA . GLY A 1 171 ? -3.580 3.342 -18.851 1.00 6.68 186 GLY A CA 1
ATOM 2452 C C . GLY A 1 171 ? -4.462 4.495 -18.344 1.00 6.39 186 GLY A C 1
ATOM 2453 O O . GLY A 1 171 ? -5.660 4.556 -18.576 1.00 8.35 186 GLY A O 1
ATOM 2457 N N . GLY A 1 172 ? -3.826 5.384 -17.613 1.00 6.50 187 GLY A N 1
ATOM 2458 C CA . GLY A 1 172 ? -4.462 6.610 -17.131 1.00 6.97 187 GLY A CA 1
ATOM 2459 C C . GLY A 1 172 ? -5.019 6.549 -15.715 1.00 6.57 187 GLY A C 1
ATOM 2460 O O . GLY A 1 172 ? -5.456 7.572 -15.198 1.00 7.77 187 GLY A O 1
ATOM 2464 N N . LYS A 1 173 ? -5.024 5.355 -15.087 1.00 6.38 188 LYS A N 1
ATOM 2465 C CA . LYS A 1 173 ? -5.539 5.172 -13.724 1.00 6.15 188 LYS A CA 1
ATOM 2466 C C . LYS A 1 173 ? -4.559 4.229 -13.027 1.00 5.89 188 LYS A C 1
ATOM 2467 O O . LYS A 1 173 ? -4.391 3.072 -13.445 1.00 6.88 188 LYS A O 1
ATOM 2486 N N . ASP A 1 174 ? -3.904 4.698 -11.959 1.00 5.41 189 ASP A N 1
ATOM 2487 C CA . ASP A 1 174 ? -2.908 3.850 -11.324 1.00 5.29 189 ASP A CA 1
ATOM 2488 C C . ASP A 1 174 ? -2.438 4.508 -10.034 1.00 5.09 189 ASP A C 1
ATOM 2489 O O . ASP A 1 174 ? -2.691 5.679 -9.768 1.00 5.95 189 ASP A O 1
ATOM 2498 N N . SER A 1 175 ? -1.709 3.731 -9.254 1.00 5.56 190 SER A N 1
ATOM 2499 C CA . SER A 1 175 ? -0.879 4.219 -8.193 1.00 5.89 190 SER A CA 1
ATOM 2500 C C . SER A 1 175 ? 0.477 4.628 -8.759 1.00 6.73 190 SER A C 1
ATOM 2501 O O . SER A 1 175 ? 0.821 4.164 -9.818 1.00 13.17 190 SER A O 1
ATOM 2509 N N A CYS A 1 176 ? 1.162 5.520 -8.041 0.60 6.57 191 CYS A N 1
ATOM 2510 N N B CYS A 1 176 ? 1.248 5.430 -8.016 0.40 5.46 191 CYS A N 1
ATOM 2511 C CA A CYS A 1 176 ? 2.441 6.063 -8.558 0.60 6.47 191 CYS A CA 1
ATOM 2512 C CA B CYS A 1 176 ? 2.586 5.848 -8.369 0.37 8.34 191 CYS A CA 1
ATOM 2513 C C A CYS A 1 176 ? 3.379 6.224 -7.426 0.59 8.11 191 CYS A C 1
ATOM 2514 C C B CYS A 1 176 ? 3.526 5.970 -7.150 0.39 8.72 191 CYS A C 1
ATOM 2515 O O A CYS A 1 176 ? 3.148 5.760 -6.283 0.59 7.77 191 CYS A O 1
ATOM 2516 O O B CYS A 1 176 ? 3.184 5.414 -6.081 0.37 16.44 191 CYS A O 1
ATOM 2529 N N . GLN A 1 177 ? 4.565 6.818 -7.632 1.00 11.45 192 GLN A N 1
ATOM 2530 C CA . GLN A 1 177 ? 5.534 7.095 -6.638 1.00 9.52 192 GLN A CA 1
ATOM 2531 C C . GLN A 1 177 ? 4.928 7.984 -5.508 1.00 7.97 192 GLN A C 1
ATOM 2532 O O . GLN A 1 177 ? 4.211 8.957 -5.716 1.00 11.19 192 GLN A O 1
ATOM 2546 N N . GLY A 1 178 ? 5.183 7.538 -4.371 1.00 7.01 193 GLY A N 1
ATOM 2547 C CA . GLY A 1 178 ? 4.662 8.089 -3.145 1.00 6.22 193 GLY A CA 1
ATOM 2548 C C . GLY A 1 178 ? 3.430 7.373 -2.643 1.00 5.37 193 GLY A C 1
ATOM 2549 O O . GLY A 1 178 ? 3.052 7.573 -1.486 1.00 6.12 193 GLY A O 1
ATOM 2553 N N . ASP A 1 179 ? 2.791 6.537 -3.485 1.00 5.12 194 ASP A N 1
ATOM 2554 C CA . ASP A 1 179 ? 1.675 5.722 -3.055 1.00 4.64 194 ASP A CA 1
ATOM 2555 C C . ASP A 1 179 ? 2.107 4.384 -2.470 1.00 4.28 194 ASP A C 1
ATOM 2556 O O . ASP A 1 179 ? 1.286 3.661 -1.910 1.00 4.26 194 ASP A O 1
ATOM 2565 N N . SER A 1 180 ? 3.386 4.009 -2.647 1.00 4.66 195 SER A N 1
ATOM 2566 C CA . SER A 1 180 ? 3.838 2.702 -2.198 1.00 4.72 195 SER A CA 1
ATOM 2567 C C . SER A 1 180 ? 3.471 2.478 -0.738 1.00 4.19 195 SER A C 1
ATOM 2568 O O . SER A 1 180 ? 3.526 3.358 0.100 1.00 4.43 195 SER A O 1
ATOM 2576 N N . GLY A 1 181 ? 3.118 1.210 -0.468 1.00 4.24 196 GLY A N 1
ATOM 2577 C CA . GLY A 1 181 ? 2.775 0.787 0.860 1.00 4.36 196 GLY A CA 1
ATOM 2578 C C . GLY A 1 181 ? 1.344 1.018 1.266 1.00 4.13 196 GLY A C 1
ATOM 2579 O O . GLY A 1 181 ? 0.866 0.377 2.205 1.00 4.74 196 GLY A O 1
ATOM 2583 N N . GLY A 1 182 ? 0.657 1.946 0.597 1.00 4.11 197 GLY A N 1
ATOM 2584 C CA . GLY A 1 182 ? -0.703 2.246 0.921 1.00 4.06 197 GLY A CA 1
ATOM 2585 C C . GLY A 1 182 ? -1.651 1.168 0.406 1.00 3.76 197 GLY A C 1
ATOM 2586 O O . GLY A 1 182 ? -1.279 0.230 -0.295 1.00 4.41 197 GLY A O 1
ATOM 2590 N N . PRO A 1 183 ? -2.922 1.326 0.779 1.00 4.02 198 PRO A N 1
ATOM 2591 C CA . PRO A 1 183 ? -3.874 0.248 0.588 1.00 3.92 198 PRO A CA 1
ATOM 2592 C C . PRO A 1 183 ? -4.481 0.205 -0.805 1.00 3.79 198 PRO A C 1
ATOM 2593 O O . PRO A 1 183 ? -4.825 1.212 -1.418 1.00 4.51 198 PRO A O 1
ATOM 2604 N N . ILE A 1 184 ? -4.705 -1.054 -1.233 1.00 3.84 199 ILE A N 1
ATOM 2605 C CA . ILE A 1 184 ? -5.673 -1.370 -2.279 1.00 3.73 199 ILE A CA 1
ATOM 2606 C C . ILE A 1 184 ? -6.709 -2.294 -1.640 1.00 3.57 199 ILE A C 1
ATOM 2607 O O . ILE A 1 184 ? -6.360 -3.257 -0.935 1.00 3.90 199 ILE A O 1
ATOM 2623 N N . VAL A 1 185 ? -7.976 -1.951 -1.847 1.00 3.90 200 VAL A N 1
ATOM 2624 C CA . VAL A 1 185 ? -9.094 -2.668 -1.251 1.00 3.78 200 VAL A CA 1
ATOM 2625 C C . VAL A 1 185 ? -9.976 -3.247 -2.346 1.00 3.78 200 VAL A C 1
ATOM 2626 O O . VAL A 1 185 ? -9.988 -2.798 -3.493 1.00 4.44 200 VAL A O 1
ATOM 2639 N N . ASP A 1 186 ? -10.737 -4.297 -1.954 1.00 3.92 201 ASP A N 1
ATOM 2640 C CA . ASP A 1 186 ? -11.779 -4.782 -2.837 1.00 4.04 201 ASP A CA 1
ATOM 2641 C C . ASP A 1 186 ? -13.023 -3.887 -2.707 1.00 4.13 201 ASP A C 1
ATOM 2642 O O . ASP A 1 186 ? -13.022 -2.859 -2.016 1.00 4.49 201 ASP A O 1
ATOM 2651 N N . SER A 1 187 ? -14.087 -4.268 -3.415 1.00 4.38 202 SER A N 1
ATOM 2652 C CA . SER A 1 187 ? -15.295 -3.463 -3.449 1.00 4.70 202 SER A CA 1
ATOM 2653 C C . SER A 1 187 ? -16.004 -3.372 -2.110 1.00 4.48 202 SER A C 1
ATOM 2654 O O . SER A 1 187 ? -16.877 -2.529 -1.970 1.00 5.49 202 SER A O 1
ATOM 2662 N N . SER A 1 188 ? -15.649 -4.255 -1.177 1.00 4.41 203 SER A N 1
ATOM 2663 C CA . SER A 1 188 ? -16.181 -4.246 0.185 1.00 4.58 203 SER A CA 1
ATOM 2664 C C . SER A 1 188 ? -15.325 -3.447 1.166 1.00 4.13 203 SER A C 1
ATOM 2665 O O . SER A 1 188 ? -15.675 -3.404 2.360 1.00 4.76 203 SER A O 1
ATOM 2673 N N . ASN A 1 189 ? -14.243 -2.846 0.693 1.00 4.13 204 ASN A N 1
ATOM 2674 C CA . ASN A 1 189 ? -13.270 -2.145 1.536 1.00 4.32 204 ASN A CA 1
ATOM 2675 C C . ASN A 1 189 ? -12.402 -3.074 2.386 1.00 4.45 204 ASN A C 1
ATOM 2676 O O . ASN A 1 189 ? -11.715 -2.619 3.303 1.00 5.50 204 ASN A O 1
ATOM 2687 N N . THR A 1 190 ? -12.360 -4.370 2.023 1.00 4.26 205 THR A N 1
ATOM 2688 C CA . THR A 1 190 ? -11.424 -5.286 2.649 1.00 4.14 205 THR A CA 1
ATOM 2689 C C . THR A 1 190 ? -10.052 -5.063 2.021 1.00 3.97 205 THR A C 1
ATOM 2690 O O . THR A 1 190 ? -9.914 -4.889 0.809 1.00 4.25 205 THR A O 1
ATOM 2701 N N . LEU A 1 191 ? -8.992 -5.048 2.859 1.00 4.02 206 LEU A N 1
ATOM 2702 C CA . LEU A 1 191 ? -7.650 -4.772 2.388 1.00 3.79 206 LEU A CA 1
ATOM 2703 C C . LEU A 1 191 ? -7.096 -6.004 1.654 1.00 3.96 206 LEU A C 1
ATOM 2704 O O . LEU A 1 191 ? -6.873 -7.050 2.244 1.00 4.79 206 LEU A O 1
ATOM 2720 N N . ILE A 1 192 ? -6.870 -5.829 0.336 1.00 3.92 207 ILE A N 1
ATOM 2721 C CA . ILE A 1 192 ? -6.354 -6.913 -0.486 1.00 3.98 207 ILE A CA 1
ATOM 2722 C C . ILE A 1 192 ? -4.877 -6.759 -0.818 1.00 3.75 207 ILE A C 1
ATOM 2723 O O . ILE A 1 192 ? -4.252 -7.756 -1.225 1.00 4.06 207 ILE A O 1
ATOM 2739 N N . GLY A 1 193 ? -4.276 -5.586 -0.659 1.00 4.27 208 GLY A N 1
ATOM 2740 C CA . GLY A 1 193 ? -2.888 -5.457 -1.021 1.00 4.27 208 GLY A CA 1
ATOM 2741 C C . GLY A 1 193 ? -2.300 -4.159 -0.536 1.00 3.96 208 GLY A C 1
ATOM 2742 O O . GLY A 1 193 ? -2.980 -3.298 0.008 1.00 4.48 208 GLY A O 1
ATOM 2746 N N . ALA A 1 194 ? -0.979 -4.048 -0.793 1.00 4.12 209 ALA A N 1
ATOM 2747 C CA . ALA A 1 194 ? -0.254 -2.811 -0.620 1.00 4.06 209 ALA A CA 1
ATOM 2748 C C . ALA A 1 194 ? 0.378 -2.447 -1.961 1.00 3.97 209 ALA A C 1
ATOM 2749 O O . ALA A 1 194 ? 0.881 -3.306 -2.688 1.00 4.31 209 ALA A O 1
ATOM 2756 N N . VAL A 1 195 ? 0.360 -1.151 -2.280 1.00 4.09 210 VAL A N 1
ATOM 2757 C CA . VAL A 1 195 ? 1.010 -0.638 -3.478 1.00 4.05 210 VAL A CA 1
ATOM 2758 C C . VAL A 1 195 ? 2.478 -1.057 -3.457 1.00 4.09 210 VAL A C 1
ATOM 2759 O O . VAL A 1 195 ? 3.179 -0.822 -2.459 1.00 4.40 210 VAL A O 1
ATOM 2772 N N . SER A 1 196 ? 2.959 -1.644 -4.571 1.00 4.13 211 SER A N 1
ATOM 2773 C CA . SER A 1 196 ? 4.318 -2.189 -4.585 1.00 4.15 211 SER A CA 1
ATOM 2774 C C . SER A 1 196 ? 5.161 -1.632 -5.721 1.00 4.55 211 SER A C 1
ATOM 2775 O O . SER A 1 196 ? 6.113 -0.910 -5.437 1.00 5.97 211 SER A O 1
ATOM 2783 N N . TRP A 1 197 ? 4.863 -1.954 -6.982 1.00 4.23 212 TRP A N 1
ATOM 2784 C CA . TRP A 1 197 ? 5.757 -1.533 -8.063 1.00 4.64 212 TRP A CA 1
ATOM 2785 C C . TRP A 1 197 ? 4.999 -1.572 -9.387 1.00 4.62 212 TRP A C 1
ATOM 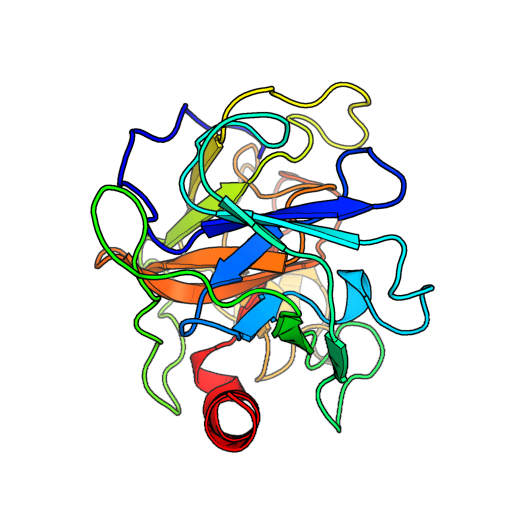2786 O O . TRP A 1 197 ? 3.883 -2.046 -9.482 1.00 5.17 212 TRP A O 1
ATOM 2807 N N . GLY A 1 198 ? 5.673 -1.060 -10.416 1.00 5.51 213 GLY A N 1
ATOM 2808 C CA . GLY A 1 198 ? 5.174 -1.153 -11.777 1.00 5.49 213 GLY A CA 1
ATOM 2809 C C . GLY A 1 198 ? 6.136 -0.486 -12.707 1.00 5.68 213 GLY A C 1
ATOM 2810 O O . GLY A 1 198 ? 7.111 0.163 -12.301 1.00 8.08 213 GLY A O 1
ATOM 2814 N N . ASN A 1 199 ? 5.871 -0.563 -14.007 1.00 5.74 214 ASN A N 1
ATOM 2815 C CA . ASN A 1 199 ? 6.654 0.111 -15.030 1.00 5.96 214 ASN A CA 1
ATOM 2816 C C . ASN A 1 199 ? 6.110 1.496 -15.230 1.00 6.44 214 ASN A C 1
ATOM 2817 O O . ASN A 1 199 ? 5.103 1.694 -15.893 1.00 7.87 214 ASN A O 1
ATOM 2828 N N . GLY A 1 200 ? 6.771 2.508 -14.639 1.00 7.43 215 GLY A N 1
ATOM 2829 C CA . GLY A 1 200 ? 6.198 3.830 -14.665 1.00 8.78 215 GLY A CA 1
ATOM 2830 C C . GLY A 1 200 ? 4.883 3.871 -13.933 1.00 8.22 215 GLY A C 1
ATOM 2831 O O . GLY A 1 200 ? 4.627 3.069 -13.003 1.00 9.42 215 GLY A O 1
ATOM 2835 N N A CYS A 1 201 ? 3.970 4.811 -14.317 0.68 7.43 216 CYS A N 1
ATOM 2836 N N B CYS A 1 201 ? 4.081 4.859 -14.195 0.27 9.01 216 CYS A N 1
ATOM 2837 C CA A CYS A 1 201 ? 2.710 4.920 -13.642 0.71 7.68 216 CYS A CA 1
ATOM 2838 C CA B CYS A 1 201 ? 2.822 5.123 -13.499 0.31 8.99 216 CYS A CA 1
ATOM 2839 C C A CYS A 1 201 ? 1.676 5.190 -14.724 0.73 7.06 216 CYS A C 1
ATOM 2840 C C B CYS A 1 201 ? 1.690 5.216 -14.499 0.29 6.94 216 CYS A C 1
ATOM 2841 O O A CYS A 1 201 ? 1.873 6.088 -15.538 0.69 7.60 216 CYS A O 1
ATOM 2842 O O B CYS A 1 201 ? 1.729 6.212 -15.264 0.30 8.15 216 CYS A O 1
ATOM 2855 N N . ALA A 1 202 ? 0.600 4.433 -14.647 1.00 6.82 217 ALA A N 1
ATOM 2856 C CA . ALA A 1 202 ? -0.563 4.646 -15.476 1.00 7.08 217 ALA A CA 1
ATOM 2857 C C . ALA A 1 202 ? -0.238 4.518 -16.959 1.00 6.52 217 ALA A C 1
ATOM 2858 O O . ALA A 1 202 ? -0.974 5.031 -17.807 1.00 6.91 217 ALA A O 1
ATOM 2865 N N . ARG A 1 203 ? 0.803 3.745 -17.312 1.00 6.59 218 ARG A N 1
ATOM 2866 C CA . ARG A 1 203 ? 1.111 3.507 -18.696 1.00 6.79 218 ARG A CA 1
ATOM 2867 C C . ARG A 1 203 ? 0.138 2.489 -19.301 1.00 6.64 218 ARG A C 1
ATOM 2868 O O . ARG A 1 203 ? -0.249 1.543 -18.644 1.00 7.52 218 ARG A O 1
ATOM 2889 N N . PRO A 1 204 ? -0.169 2.638 -20.597 1.00 6.58 219 PRO A N 1
ATOM 2890 C CA . PRO A 1 204 ? -0.928 1.591 -21.275 1.00 6.69 219 PRO A CA 1
ATOM 2891 C C . PRO A 1 204 ? -0.216 0.247 -21.152 1.00 6.47 219 PRO A C 1
ATOM 2892 O O . PRO A 1 204 ? 0.995 0.131 -21.307 1.00 6.92 219 PRO A O 1
ATOM 2903 N N . ASN A 1 205 ? -1.029 -0.777 -20.867 1.00 6.51 220 ASN A N 1
ATOM 2904 C CA . ASN A 1 205 ? -0.562 -2.173 -20.887 1.00 6.90 220 ASN A CA 1
ATOM 2905 C C . ASN A 1 205 ? 0.601 -2.476 -19.926 1.00 6.66 220 ASN A C 1
ATOM 2906 O O . ASN A 1 205 ? 1.330 -3.478 -20.108 1.00 7.40 220 ASN A O 1
ATOM 2917 N N . TYR A 1 206 ? 0.673 -1.739 -18.837 1.00 6.63 221 TYR A N 1
ATOM 2918 C CA . TYR A 1 206 ? 1.589 -2.061 -17.731 1.00 6.56 221 TYR A CA 1
ATOM 2919 C C . TYR A 1 206 ? 0.812 -1.846 -16.430 1.00 6.37 221 TYR A C 1
ATOM 2920 O O . TYR A 1 206 ? 0.695 -0.724 -15.959 1.00 7.47 221 TYR A O 1
ATOM 2938 N N . SER A 1 207 ? 0.283 -2.943 -15.892 1.00 6.42 222 SER A N 1
ATOM 2939 C CA . SER A 1 207 ? -0.526 -2.898 -14.687 1.00 6.13 222 SER A CA 1
ATOM 2940 C C . SER A 1 207 ? 0.286 -2.409 -13.512 1.00 5.31 222 SER A C 1
ATOM 2941 O O . SER A 1 207 ? 1.498 -2.603 -13.418 1.00 6.04 222 SER A O 1
ATOM 2949 N N . GLY A 1 208 ? -0.413 -1.850 -12.530 1.00 5.22 223 GLY A N 1
ATOM 2950 C CA . GLY A 1 208 ? 0.196 -1.729 -11.218 1.00 5.02 223 GLY A CA 1
ATOM 2951 C C . GLY A 1 208 ? 0.296 -3.117 -10.587 1.00 4.39 223 GLY A C 1
ATOM 2952 O O . GLY A 1 208 ? -0.597 -3.943 -10.737 1.00 4.96 223 GLY A O 1
ATOM 2956 N N . VAL A 1 209 ? 1.388 -3.317 -9.842 1.00 4.25 224 VAL A N 1
ATOM 2957 C CA . VAL A 1 209 ? 1.647 -4.585 -9.176 1.00 4.45 224 VAL A CA 1
ATOM 2958 C C . VAL A 1 209 ? 1.597 -4.330 -7.660 1.00 4.43 224 VAL A C 1
ATOM 2959 O O . VAL A 1 209 ? 2.159 -3.357 -7.136 1.00 5.99 224 VAL A O 1
ATOM 2972 N N . TYR A 1 210 ? 0.894 -5.222 -6.979 1.00 4.07 225 TYR A N 1
ATOM 2973 C CA . TYR A 1 210 ? 0.547 -5.068 -5.577 1.00 3.90 225 TYR A CA 1
ATOM 2974 C C . TYR A 1 210 ? 1.014 -6.294 -4.811 1.00 3.79 225 TYR A C 1
ATOM 2975 O O . TYR A 1 210 ? 0.903 -7.434 -5.269 1.00 4.52 225 TYR A O 1
ATOM 2993 N N . ALA A 1 211 ? 1.523 -6.061 -3.582 1.00 3.66 226 ALA A N 1
ATOM 2994 C CA . ALA A 1 211 ? 1.804 -7.154 -2.679 1.00 3.77 226 ALA A CA 1
ATOM 2995 C C . ALA A 1 211 ? 0.485 -7.689 -2.156 1.00 3.99 226 ALA A C 1
ATOM 2996 O O . ALA A 1 211 ? -0.365 -6.928 -1.693 1.00 4.88 226 ALA A O 1
ATOM 3003 N N . SER A 1 212 ? 0.288 -9.014 -2.247 1.00 4.03 227 SER A N 1
ATOM 3004 C CA . SER A 1 212 ? -1.009 -9.614 -1.981 1.00 4.16 227 SER A CA 1
ATOM 3005 C C . SER A 1 212 ? -1.195 -9.995 -0.514 1.00 4.27 227 SER A C 1
ATOM 3006 O O . SER A 1 212 ? -0.546 -10.899 -0.012 1.00 5.24 227 SER A O 1
ATOM 3014 N N . VAL A 1 213 ? -2.155 -9.323 0.146 1.00 4.25 228 VAL A N 1
ATOM 3015 C CA . VAL A 1 213 ? -2.478 -9.645 1.516 1.00 4.35 228 VAL A CA 1
ATOM 3016 C C . VAL A 1 213 ? -2.958 -11.116 1.654 1.00 4.82 228 VAL A C 1
ATOM 3017 O O . VAL A 1 213 ? -2.542 -11.811 2.579 1.00 5.32 228 VAL A O 1
ATOM 3030 N N . GLY A 1 214 ? -3.825 -11.558 0.739 1.00 5.16 229 GLY A N 1
ATOM 3031 C CA . GLY A 1 214 ? -4.308 -12.932 0.800 1.00 5.76 229 GLY A CA 1
ATOM 3032 C C . GLY A 1 214 ? -3.192 -13.949 0.752 1.00 5.64 229 GLY A C 1
ATOM 3033 O O . GLY A 1 214 ? -3.297 -15.015 1.387 1.00 8.86 229 GLY A O 1
ATOM 3037 N N . ALA A 1 215 ? -2.138 -13.661 0.010 1.00 5.12 230 ALA A N 1
ATOM 3038 C CA . ALA A 1 215 ? -1.013 -14.579 -0.125 1.00 5.52 230 ALA A CA 1
ATOM 3039 C C . ALA A 1 215 ? -0.041 -14.469 1.027 1.00 5.94 230 ALA A C 1
ATOM 3040 O O . ALA A 1 215 ? 0.730 -15.402 1.181 1.00 12.05 230 ALA A O 1
ATOM 3047 N N . LEU A 1 216 ? -0.082 -13.402 1.811 1.00 5.20 231 LEU A N 1
ATOM 3048 C CA . LEU A 1 216 ? 0.944 -13.082 2.791 1.00 5.17 231 LEU A CA 1
ATOM 3049 C C . LEU A 1 216 ? 0.380 -13.032 4.222 1.00 5.09 231 LEU A C 1
ATOM 3050 O O . LEU A 1 216 ? 0.973 -12.463 5.115 1.00 5.72 231 LEU A O 1
ATOM 3066 N N . ARG A 1 217 ? -0.791 -13.710 4.429 1.00 5.44 232 ARG A N 1
ATOM 3067 C CA . ARG A 1 217 ? -1.414 -13.660 5.724 1.00 5.36 232 ARG A CA 1
ATOM 3068 C C . ARG A 1 217 ? -0.588 -14.341 6.796 1.00 5.51 232 ARG A C 1
ATOM 3069 O O . ARG A 1 217 ? -0.734 -13.972 7.961 1.00 6.43 232 ARG A O 1
ATOM 3090 N N . SER A 1 218 ? 0.211 -15.366 6.478 1.00 5.61 233 SER A N 1
ATOM 3091 C CA . SER A 1 218 ? 0.927 -15.990 7.614 1.00 5.84 233 SER A CA 1
ATOM 3092 C C . SER A 1 218 ? 1.855 -14.987 8.304 1.00 5.35 233 SER A C 1
ATOM 3093 O O . SER A 1 218 ? 1.876 -14.863 9.533 1.00 6.18 233 SER A O 1
ATOM 3103 N N . PHE A 1 219 ? 2.607 -14.246 7.490 1.00 5.15 234 PHE A N 1
ATOM 3104 C CA . PHE A 1 219 ? 3.500 -13.220 8.033 1.00 4.85 234 PHE A CA 1
ATOM 3105 C C . PHE A 1 219 ? 2.727 -12.165 8.785 1.00 5.16 234 PHE A C 1
ATOM 3106 O O . PHE A 1 219 ? 3.056 -11.786 9.929 1.00 5.63 234 PHE A O 1
ATOM 3123 N N . ILE A 1 220 ? 1.652 -11.638 8.159 1.00 5.26 235 ILE A N 1
ATOM 3124 C CA . ILE A 1 220 ? 0.885 -10.560 8.777 1.00 5.73 235 ILE A CA 1
ATOM 3125 C C . ILE A 1 220 ? 0.338 -11.033 10.109 1.00 6.19 235 ILE A C 1
ATOM 3126 O O . ILE A 1 220 ? 0.424 -10.336 11.119 1.00 7.00 235 ILE A O 1
ATOM 3142 N N . ASP A 1 221 ? -0.306 -12.218 10.088 1.00 6.46 236 ASP A N 1
ATOM 3143 C CA . ASP A 1 221 ? -0.980 -12.701 11.284 1.00 7.29 236 ASP A CA 1
ATOM 3144 C C . ASP A 1 221 ? 0.008 -12.976 12.413 1.00 7.23 236 ASP A C 1
ATOM 3145 O O . ASP A 1 221 ? -0.300 -12.807 13.581 1.00 8.86 236 ASP A O 1
ATOM 3154 N N . THR A 1 222 ? 1.189 -13.483 12.058 1.00 6.46 237 THR A N 1
ATOM 3155 C CA . THR A 1 222 ? 2.169 -13.842 13.072 1.00 6.70 237 THR A CA 1
ATOM 3156 C C . THR A 1 222 ? 2.666 -12.608 13.807 1.00 6.58 237 THR A C 1
ATOM 3157 O O . THR A 1 222 ? 2.861 -12.665 15.027 1.00 8.33 237 THR A O 1
ATOM 3168 N N . TYR A 1 223 ? 2.903 -11.505 13.087 1.00 6.09 238 TYR A N 1
ATOM 3169 C CA . TYR A 1 223 ? 3.576 -10.383 13.660 1.00 6.60 238 TYR A CA 1
ATOM 3170 C C . TYR A 1 223 ? 2.688 -9.185 13.967 1.00 6.50 238 TYR A C 1
ATOM 3171 O O . TYR A 1 223 ? 3.112 -8.282 14.702 1.00 8.09 238 TYR A O 1
ATOM 3189 N N . ALA A 1 224 ? 1.453 -9.155 13.472 1.00 6.39 239 ALA A N 1
ATOM 3190 C CA . ALA A 1 224 ? 0.569 -8.054 13.814 1.00 6.86 239 ALA A CA 1
ATOM 3191 C C . ALA A 1 224 ? 0.279 -8.040 15.312 1.00 7.18 239 ALA A C 1
ATOM 3192 O O . ALA A 1 224 ? 0.060 -6.953 15.856 1.00 7.71 239 ALA A O 1
#

InterPro domains:
  IPR001254 Serine proteases, trypsin domain [PF00089] (25-244)
  IPR001254 Serine proteases, trypsin domain [PS50240] (25-248)
  IPR001254 Serine proteases, trypsin domain [SM00020] (24-244)
  IPR001254 Serine proteases, trypsin domain [cd00190] (25-245)
  IPR001314 Peptidase S1A, chymotrypsin family [PR00722] (51-66)
  IPR001314 Peptidase S1A, chymotrypsin family [PR00722] (104-118)
  IPR001314 Peptidase S1A, chymotrypsin family [PR00722] (197-209)
  IPR009003 Peptidase S1, PA clan [SSF50494] (2-246)
  IPR018114 Serine proteases, trypsin family, histidine active site [PS00134] (61-66)
  IPR033116 Serine proteases, trypsin family, serine active site [PS00135] (198-209)
  IPR050430 Peptidase S1 family serine proteases [PTHR24276] (22-247)

Secondary structure (DSSP, 8-state):
-BS-EEPPTTSSTTEEEEEETTEEEEEEEEEETTEEEE-HHHHTTS-GGGEEEEES-SBSSSSSEEE-EEEEEE-TT-BTTBT--EEEEESS----BTTB----BPPTT--PPTT-EEEEEES--SSTT-S---SB-EEEEEEEE-HHHHHHHH-TTTS-TTEEEE--TT---B--TT-TT-EEE-TT--EEEEEEE-SSSS-TT--EEEEETTTSHHHHHHH-

Solvent-accessible surface area: 8753 Å² total

Foldseek 3Di:
DAPWDFDDQLLQQFKKFKAFQNHFAEIWGAAFQWKTKFFQVSDPPDDQQRIKIAGRFQFNRDDGDIFGFPDKAADPPDDDLPRGMIMTTTPGGHDDDDSHDHAAADAAPDDADFFFKKKAKFQDDNAWVDPDTDRGMIMFMWTWDALVLLCVLVNDVVRDPQKTWTADQQFRTFDAGSHGTTFMAGPVRHGFFTFTDWDITRHHSITGMTGGRNHCVVVVVVPD

Radius of gyration: 15.56 Å; Cα contacts (8 Å, |Δi|>4): 690; chains: 1; bounding box: 34×36×42 Å

Organism: Fusarium oxysporum (NCBI:txid5507)

Sequence (224 aa):
IVGGTSASAGDFPFIVSISRNGGPWCCGGSLLNANNTVLTAAHCVSGYAQQSGFQIRAGSLSRTSGGITSSLSSVRVHPSYSGNNNDLAILKLSTSIPSSGGNIGYARLAASGSDPVAGSSSATVAGWGATTSSEEGGSSTPVNLLKVTVPIVSRATCRAQYGTSAITNQMFCAGVSSGGKDSCCQGDSGGPIVDSSNTLIGAVSWGNGCCARPNYSGVYASVGALRSFIDTYA

CATH classification: 2.40.10.10 (+1 more: 2.40.10.10)

B-factor: mean 9.15, std 5.97, range [3.2, 73.07]